Protein AF-A0A350G4B0-F1 (afdb_monomer)

Mean predicted aligned error: 8.94 Å

pLDDT: mean 84.49, std 20.05, range [26.84, 98.88]

Solvent-accessible surface area (backbone atoms only — not comparable to full-atom values): 18814 Å² total; per-residue (Å²): 135,90,60,76,50,51,35,32,63,49,88,100,42,84,49,82,61,89,79,86,74,76,96,79,76,94,71,92,72,89,68,82,79,74,80,78,70,84,69,82,64,66,88,69,90,73,69,86,80,58,59,74,65,37,50,78,35,40,70,56,93,36,46,34,48,39,64,70,77,94,80,83,73,59,81,89,78,41,54,72,44,77,55,87,54,98,65,58,70,74,44,64,36,59,43,81,48,93,91,32,34,37,40,35,35,27,23,62,80,10,45,47,49,36,29,39,35,48,92,92,44,73,44,71,39,74,48,79,44,47,67,49,67,57,73,41,52,61,34,40,36,36,43,98,88,48,54,34,52,65,78,74,63,91,60,42,21,58,56,28,55,64,49,75,57,76,64,26,45,33,34,48,23,66,83,12,27,42,32,42,32,46,100,87,51,74,51,77,44,87,59,42,31,31,55,49,27,40,71,27,43,53,98,84,56,32,33,44,34,36,11,46,61,37,67,83,49,75,70,40,87,88,77,54,41,67,31,22,30,26,40,35,36,30,38,50,74,99,48,81,40,82,75,39,72,36,76,46,63,83,71,41,29,36,68,66,53,59,50,32,55,45,52,81,82,74,80,86,54,57,25,40,37,42,32,38,29,26,73,74,41,13,22,23,48,37,32,25,42,78,89,50,51,78,76,50,69,52,81,47,75,62,41,35,89,43,88,58,85,86,64,61,80,75,70,78,42,98,92,49,103

Secondary structure (DSSP, 8-state):
---EEEEEEETTEEEEE-----S---------------PPPPP--PPPP-GGGPEEEESSS-TTS---------TTTPPEEEEE-SS-EEEEEEEEETTEEEEEEEETTSBEEEEEEETTEEEEE--S--B--TTPPPEEEE-SS-EEE----TTB-SSS--EEETTEEEEEBTTSEEEEE-SS-EEEEE--B-TT---EE-TT--EEEEEEEE-S----TTSSS-EEEEEEEEE-SSS-EEEEEEE--TT-EE-SS--EEE-SSSSSS-EEEEEEE-TTT--EEEEEETTS-EEEEPPP-SSSS----------SSTT--

Structure (mmCIF, N/CA/C/O backbone):
data_AF-A0A350G4B0-F1
#
_entry.id   AF-A0A350G4B0-F1
#
loop_
_atom_site.group_PDB
_atom_site.id
_atom_site.type_symbol
_atom_site.label_atom_id
_atom_site.label_alt_id
_atom_site.label_comp_id
_atom_site.label_asym_id
_atom_site.label_entity_id
_atom_site.label_seq_id
_atom_site.pdbx_PDB_ins_code
_atom_site.Cartn_x
_atom_site.Cartn_y
_atom_site.Cartn_z
_atom_site.occupancy
_atom_site.B_iso_or_equiv
_atom_site.auth_seq_id
_atom_site.auth_comp_id
_atom_site.auth_asym_id
_atom_site.auth_atom_id
_atom_site.pdbx_PDB_model_num
ATOM 1 N N . MET A 1 1 ? -30.366 14.222 0.059 1.00 31.19 1 MET A N 1
ATOM 2 C CA . MET A 1 1 ? -30.359 12.901 -0.608 1.00 31.19 1 MET A CA 1
ATOM 3 C C . MET A 1 1 ? -29.504 11.987 0.262 1.00 31.19 1 MET A C 1
ATOM 5 O O . MET A 1 1 ? -28.291 12.134 0.253 1.00 31.19 1 MET A O 1
ATOM 9 N N . ILE A 1 2 ? -30.134 11.178 1.119 1.00 26.84 2 ILE A N 1
ATOM 10 C CA . ILE A 1 2 ? -29.447 10.312 2.095 1.00 26.84 2 ILE A CA 1
ATOM 11 C C . ILE A 1 2 ? -28.778 9.176 1.315 1.00 26.84 2 ILE A C 1
ATOM 13 O O . ILE A 1 2 ? -29.451 8.478 0.557 1.00 26.84 2 ILE A O 1
ATOM 17 N N . ARG A 1 3 ? -27.457 9.029 1.444 1.00 38.59 3 ARG A N 1
ATOM 18 C CA . ARG A 1 3 ? -26.695 7.938 0.823 1.00 38.59 3 ARG A CA 1
ATOM 19 C C . ARG A 1 3 ? -26.560 6.815 1.852 1.00 38.59 3 ARG A C 1
ATOM 21 O O . ARG A 1 3 ? -26.185 7.084 2.987 1.00 38.59 3 ARG A O 1
ATOM 28 N N . LYS A 1 4 ? -26.902 5.585 1.468 1.00 32.91 4 LYS A N 1
ATOM 29 C CA . LYS A 1 4 ? -26.823 4.393 2.325 1.00 32.91 4 LYS A CA 1
ATOM 30 C C . LYS A 1 4 ? -25.614 3.546 1.925 1.00 32.91 4 LYS A C 1
ATOM 32 O O . LYS A 1 4 ? -25.415 3.318 0.733 1.00 32.91 4 LYS A O 1
ATOM 37 N N . LEU A 1 5 ? -24.838 3.086 2.904 1.00 33.44 5 LEU A N 1
ATOM 38 C CA . LEU A 1 5 ? -23.844 2.020 2.744 1.00 33.44 5 LEU A CA 1
ATOM 39 C C . LEU A 1 5 ? -24.476 0.707 3.214 1.00 33.44 5 LEU A C 1
ATOM 41 O O . LEU A 1 5 ? -25.056 0.682 4.296 1.00 33.44 5 LEU A O 1
ATOM 45 N N . LYS A 1 6 ? -24.358 -0.353 2.408 1.00 35.94 6 LYS A N 1
ATOM 46 C CA . LYS A 1 6 ? -24.836 -1.698 2.749 1.00 35.94 6 LYS A CA 1
ATOM 47 C C . LYS A 1 6 ? -23.656 -2.560 3.185 1.00 35.94 6 LYS A C 1
ATOM 49 O O . LYS A 1 6 ? -22.689 -2.684 2.434 1.00 35.94 6 LYS A O 1
ATOM 54 N N . PHE A 1 7 ? -23.762 -3.168 4.361 1.00 36.44 7 PHE A N 1
ATOM 55 C CA . PHE A 1 7 ? -22.771 -4.103 4.896 1.00 36.44 7 PHE A CA 1
ATOM 56 C C . PHE A 1 7 ? -23.354 -5.498 5.012 1.00 36.44 7 PHE A C 1
ATOM 58 O O . PHE A 1 7 ? -24.446 -5.626 5.551 1.00 36.44 7 PHE A O 1
ATOM 65 N N . PHE A 1 8 ? -22.614 -6.517 4.589 1.00 34.03 8 PHE A N 1
ATOM 66 C CA . PHE A 1 8 ? -22.963 -7.915 4.826 1.00 34.03 8 PHE A CA 1
ATOM 67 C C . PHE A 1 8 ? -22.196 -8.433 6.042 1.00 34.03 8 PHE A C 1
ATOM 69 O O . PHE A 1 8 ? -20.979 -8.254 6.114 1.00 34.03 8 PHE A 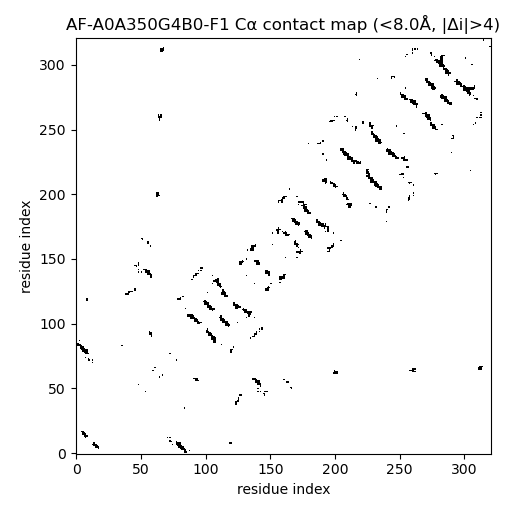O 1
ATOM 76 N N . ALA A 1 9 ? -22.899 -9.046 6.995 1.00 30.59 9 ALA A N 1
ATOM 77 C CA . ALA A 1 9 ? -22.299 -9.644 8.184 1.00 30.59 9 ALA A CA 1
ATOM 78 C C . ALA A 1 9 ? -22.569 -11.154 8.215 1.00 30.59 9 ALA A C 1
ATOM 80 O O . ALA A 1 9 ? -23.696 -11.592 8.426 1.00 30.59 9 ALA A O 1
ATOM 81 N N . SER A 1 10 ? -21.517 -11.953 8.060 1.00 29.98 10 SER A N 1
ATOM 82 C CA . SER A 1 10 ? -21.494 -13.355 8.481 1.00 29.98 10 SER A CA 1
ATOM 83 C C . SER A 1 10 ? -20.116 -13.629 9.064 1.00 29.98 10 SER A C 1
ATOM 85 O O . SER A 1 10 ? -19.124 -13.295 8.426 1.00 29.98 10 SER A O 1
ATOM 87 N N . GLY A 1 11 ? -20.063 -14.138 10.300 1.00 35.25 11 GLY A N 1
ATOM 88 C CA . GLY A 1 11 ? -18.839 -14.558 10.998 1.00 35.25 11 GLY A CA 1
ATOM 89 C C . GLY A 1 11 ? -17.600 -13.687 10.747 1.00 35.25 11 GLY A C 1
ATOM 90 O O . GLY A 1 11 ? -16.775 -14.043 9.920 1.00 35.25 11 GLY A O 1
ATOM 91 N N . PHE A 1 12 ? -17.463 -12.560 11.459 1.00 40.09 12 PHE A N 1
ATOM 92 C CA . PHE A 1 12 ? -16.280 -11.674 11.424 1.00 40.09 12 PHE A CA 1
ATOM 93 C C . PHE A 1 12 ? -15.772 -11.257 10.027 1.00 40.09 12 PHE A C 1
ATOM 95 O O . PHE A 1 12 ? -14.635 -10.815 9.894 1.00 40.09 12 PHE A O 1
ATOM 102 N N . LEU A 1 13 ? -16.621 -11.317 8.997 1.00 33.12 13 LEU A N 1
ATOM 103 C CA . LEU A 1 13 ? -16.311 -10.800 7.674 1.00 33.12 13 LEU A CA 1
ATOM 104 C C . LEU A 1 13 ? -17.285 -9.682 7.303 1.00 33.12 13 LEU A C 1
ATOM 106 O O . LEU A 1 13 ? -18.480 -9.917 7.123 1.00 33.12 13 LEU A O 1
ATOM 110 N N . LEU A 1 14 ? -16.756 -8.462 7.186 1.00 39.72 14 LEU A N 1
ATOM 111 C CA . LEU A 1 14 ? -17.480 -7.295 6.695 1.00 39.72 14 LEU A CA 1
ATOM 112 C C . LEU A 1 14 ? -17.193 -7.146 5.197 1.00 39.72 14 LEU A C 1
ATOM 114 O O . LEU A 1 14 ? -16.113 -6.709 4.807 1.00 39.72 14 LEU A O 1
ATOM 118 N N . THR A 1 15 ? -18.140 -7.534 4.345 1.00 40.00 15 THR A N 1
ATOM 119 C CA . THR A 1 15 ? -18.011 -7.371 2.886 1.00 40.00 15 THR A CA 1
ATOM 120 C C . THR A 1 15 ? -18.715 -6.094 2.440 1.00 40.00 15 THR A C 1
ATOM 122 O O . THR A 1 15 ? -19.885 -5.867 2.761 1.00 40.00 15 THR A O 1
ATOM 125 N N . LEU A 1 16 ? -17.989 -5.245 1.708 1.00 38.59 16 LEU A N 1
ATOM 126 C CA . LEU A 1 16 ? -18.472 -3.954 1.233 1.00 38.59 16 LEU A CA 1
ATOM 127 C C . LEU A 1 16 ? -18.845 -4.035 -0.251 1.00 38.59 16 LEU A C 1
ATOM 129 O O . LEU A 1 16 ? -18.003 -4.346 -1.089 1.00 38.59 16 LEU A O 1
ATOM 133 N N . LEU A 1 17 ? -20.089 -3.701 -0.589 1.00 33.09 17 LEU A N 1
ATOM 134 C CA . LEU A 1 17 ? -20.548 -3.584 -1.974 1.00 33.09 17 LEU A CA 1
ATOM 135 C C . LEU A 1 17 ? -21.055 -2.160 -2.218 1.00 33.09 17 LEU A C 1
ATOM 137 O O . LEU A 1 17 ? -22.057 -1.728 -1.646 1.00 33.09 17 LEU A O 1
ATOM 141 N N . THR A 1 18 ? -20.377 -1.420 -3.095 1.00 29.44 18 THR A N 1
ATOM 142 C CA . THR A 1 18 ? -20.856 -0.132 -3.606 1.00 29.44 18 THR A CA 1
ATOM 143 C C . THR A 1 18 ? -21.709 -0.374 -4.852 1.00 29.44 18 THR A C 1
ATOM 145 O O . THR A 1 18 ? -21.216 -0.496 -5.968 1.00 29.44 18 THR A O 1
ATOM 148 N N . ALA A 1 19 ? -23.031 -0.442 -4.690 1.00 29.12 19 ALA A N 1
ATOM 149 C CA . ALA A 1 19 ? -23.938 -0.466 -5.835 1.00 29.12 19 ALA A CA 1
ATOM 150 C C . ALA A 1 19 ? -24.243 0.969 -6.302 1.00 29.12 19 ALA A C 1
ATOM 152 O O . ALA A 1 19 ? -24.965 1.708 -5.632 1.00 29.12 19 ALA A O 1
ATOM 153 N N . CYS A 1 20 ? -23.747 1.363 -7.480 1.00 29.39 20 CYS A N 1
ATOM 154 C CA . CYS A 1 20 ? -24.370 2.440 -8.255 1.00 29.39 20 CYS A CA 1
ATOM 155 C C . CYS A 1 20 ? -25.580 1.859 -8.995 1.00 29.39 20 CYS A C 1
ATOM 157 O O . CYS A 1 20 ? -25.471 1.410 -10.131 1.00 29.39 20 CYS A O 1
ATOM 159 N N . GLY A 1 21 ? -26.738 1.828 -8.337 1.00 28.94 21 GLY A N 1
ATOM 160 C CA . GLY A 1 21 ? -27.988 1.466 -9.001 1.00 28.94 21 GLY A CA 1
ATOM 161 C C . GLY A 1 21 ? -28.478 2.612 -9.885 1.00 28.94 21 GLY A C 1
ATOM 162 O O . GLY A 1 21 ? -28.805 3.686 -9.379 1.00 28.94 21 GLY A O 1
ATOM 163 N N . SER A 1 22 ? -28.561 2.388 -11.199 1.00 31.34 22 SER A N 1
ATOM 164 C CA . SER A 1 22 ? -29.415 3.193 -12.073 1.00 31.34 22 SER A CA 1
ATOM 165 C C . SER A 1 22 ? -30.861 3.054 -11.601 1.00 31.34 22 SER A C 1
ATOM 167 O O . SER A 1 22 ? -31.362 1.940 -11.452 1.00 31.34 22 SER A O 1
ATOM 169 N N . ALA A 1 23 ? -31.529 4.179 -11.357 1.00 36.03 23 ALA A N 1
ATOM 170 C CA . ALA A 1 23 ? -32.943 4.211 -11.015 1.00 36.03 23 ALA A CA 1
ATOM 171 C C . ALA A 1 23 ? -33.777 3.742 -12.215 1.00 36.03 23 ALA A C 1
ATOM 173 O O . ALA A 1 23 ? -34.123 4.547 -13.071 1.00 36.03 23 ALA A O 1
ATOM 174 N N . ASN A 1 24 ? -34.046 2.442 -12.304 1.00 39.97 24 ASN A N 1
ATOM 175 C CA . ASN A 1 24 ? -35.204 1.891 -12.998 1.00 39.97 24 ASN A CA 1
ATOM 176 C C . ASN A 1 24 ? -35.330 0.404 -12.674 1.00 39.97 24 ASN A C 1
ATOM 178 O O . ASN A 1 24 ? -34.792 -0.436 -13.378 1.00 39.97 24 ASN A O 1
ATOM 182 N N . GLU A 1 25 ? -36.047 0.105 -11.596 1.00 34.28 25 GLU A N 1
ATOM 183 C CA . GLU A 1 25 ? -37.069 -0.943 -11.586 1.00 34.28 25 GLU A CA 1
ATOM 184 C C . GLU A 1 25 ? -37.900 -0.789 -10.308 1.00 34.28 25 GLU A C 1
ATOM 186 O O . GLU A 1 25 ? -37.399 -0.831 -9.184 1.00 34.28 25 GLU A O 1
ATOM 191 N N . HIS A 1 26 ? -39.193 -0.529 -10.490 1.00 33.47 26 HIS A N 1
ATOM 192 C CA . HIS A 1 26 ? -40.173 -0.491 -9.415 1.00 33.47 26 HIS A CA 1
ATOM 193 C C . HIS A 1 26 ? -40.343 -1.907 -8.848 1.00 33.47 26 HIS A C 1
ATOM 195 O O . HIS A 1 26 ? -41.133 -2.694 -9.364 1.00 33.47 26 HIS A O 1
ATOM 201 N N . ARG A 1 27 ? -39.649 -2.215 -7.749 1.00 30.09 27 ARG A N 1
ATOM 202 C CA . ARG A 1 27 ? -40.076 -3.260 -6.816 1.00 30.09 27 ARG A CA 1
ATOM 203 C C . ARG A 1 27 ? -40.566 -2.577 -5.547 1.00 30.09 27 ARG A C 1
ATOM 205 O O . ARG A 1 27 ? -39.800 -1.939 -4.830 1.00 30.09 27 ARG A O 1
ATOM 212 N N . SER A 1 28 ? -41.877 -2.622 -5.337 1.00 35.41 28 SER A N 1
ATOM 213 C CA . SER A 1 28 ? -42.545 -2.082 -4.156 1.00 35.41 28 SER A CA 1
ATOM 214 C C . SER A 1 28 ? -42.309 -3.002 -2.959 1.00 35.41 28 SER A C 1
ATOM 216 O O . SER A 1 28 ? -43.225 -3.693 -2.518 1.00 35.41 28 SER A O 1
ATOM 218 N N . ASP A 1 29 ? -41.083 -3.024 -2.446 1.00 35.31 29 ASP A N 1
ATOM 219 C CA . ASP A 1 29 ? -40.800 -3.638 -1.156 1.00 35.31 29 ASP A CA 1
ATOM 220 C C . ASP A 1 29 ? -40.944 -2.548 -0.094 1.00 35.31 29 ASP A C 1
ATOM 222 O O . ASP A 1 29 ? -40.135 -1.625 0.021 1.00 35.31 29 ASP A O 1
ATOM 226 N N . ASN A 1 30 ? -42.053 -2.625 0.640 1.00 34.44 30 ASN A N 1
ATOM 227 C CA . ASN A 1 30 ? -42.388 -1.767 1.770 1.00 34.44 30 ASN A CA 1
ATOM 228 C C . ASN A 1 30 ? -41.440 -2.102 2.940 1.00 34.44 30 ASN A C 1
ATOM 230 O O . ASN A 1 30 ? -41.825 -2.751 3.909 1.00 34.44 30 ASN A O 1
ATOM 234 N N . VAL A 1 31 ? -40.166 -1.720 2.825 1.00 35.53 31 VAL A N 1
ATOM 235 C CA . VAL A 1 31 ? -39.210 -1.769 3.935 1.00 35.53 31 VAL A CA 1
ATOM 236 C C . VAL A 1 31 ? -39.540 -0.591 4.851 1.00 35.53 31 VAL A C 1
ATOM 238 O O . VAL A 1 31 ? -39.510 0.548 4.375 1.00 35.53 31 VAL A O 1
ATOM 241 N N . PRO A 1 32 ? -39.850 -0.808 6.142 1.00 29.44 32 PRO A N 1
ATOM 242 C CA . PRO A 1 32 ? -39.986 0.290 7.085 1.00 29.44 32 PRO A CA 1
ATOM 243 C C . PRO A 1 32 ? -38.693 1.108 7.063 1.00 29.44 32 PRO A C 1
ATOM 245 O O . PRO A 1 32 ? -37.630 0.624 7.452 1.00 29.44 32 PRO A O 1
ATOM 248 N N . GLN A 1 33 ? -38.763 2.347 6.576 1.00 32.34 33 GLN A N 1
ATOM 249 C CA . GLN A 1 33 ? -37.712 3.320 6.829 1.00 32.34 33 GLN A CA 1
ATOM 250 C C . GLN A 1 33 ? -37.761 3.619 8.324 1.00 32.34 33 GLN A C 1
ATOM 252 O O . GLN A 1 33 ? -38.557 4.438 8.774 1.00 32.34 33 GLN A O 1
ATOM 257 N N . ALA A 1 34 ? -36.938 2.926 9.107 1.00 36.12 34 ALA A N 1
ATOM 258 C CA . ALA A 1 34 ? -36.580 3.433 10.416 1.00 36.12 34 ALA A CA 1
ATOM 259 C C . ALA A 1 34 ? -35.893 4.784 10.177 1.00 36.12 34 ALA A C 1
ATOM 261 O O . ALA A 1 34 ? -34.831 4.845 9.550 1.00 36.12 34 ALA A O 1
ATOM 262 N N . GLU A 1 35 ? -36.530 5.873 10.607 1.00 34.00 35 GLU A N 1
ATOM 263 C CA . GLU A 1 35 ? -35.858 7.155 10.786 1.00 34.00 35 GLU A CA 1
ATOM 264 C C . GLU A 1 35 ? -34.744 6.926 11.809 1.00 34.00 35 GLU A C 1
ATOM 266 O O . GLU A 1 35 ? -34.964 6.936 13.017 1.00 34.00 35 GLU A O 1
ATOM 271 N N . ALA A 1 36 ? -33.538 6.639 11.324 1.00 40.88 36 ALA A N 1
ATOM 272 C CA . ALA A 1 36 ? -32.355 6.594 12.159 1.00 40.88 36 ALA A CA 1
ATOM 273 C C . ALA A 1 36 ? -32.016 8.038 12.547 1.00 40.88 36 ALA A C 1
ATOM 275 O O . ALA A 1 36 ? -31.253 8.726 11.871 1.00 40.88 36 ALA A O 1
ATOM 276 N N . THR A 1 37 ? -32.640 8.531 13.615 1.00 41.59 37 THR A N 1
ATOM 277 C CA . THR A 1 37 ? -32.199 9.746 14.300 1.00 41.59 37 THR A CA 1
ATOM 278 C C . THR A 1 37 ? -30.761 9.539 14.760 1.00 41.59 37 THR A C 1
ATOM 280 O O . THR A 1 37 ? -30.490 8.597 15.504 1.00 41.59 37 THR A O 1
ATOM 283 N N . MET A 1 38 ? -29.840 10.407 14.325 1.00 48.12 38 MET A N 1
ATOM 284 C CA . MET A 1 38 ? -28.479 10.437 14.865 1.00 48.12 38 MET A CA 1
ATOM 285 C C . MET A 1 38 ? -28.572 10.721 16.367 1.00 48.12 38 MET A C 1
ATOM 287 O O . MET A 1 38 ? -28.909 11.829 16.784 1.00 48.12 38 MET A O 1
ATOM 291 N N . VAL A 1 39 ? -28.329 9.690 17.174 1.00 57.50 39 VAL A N 1
ATOM 292 C CA . VAL A 1 39 ? -28.204 9.812 18.626 1.00 57.50 39 VAL A CA 1
ATOM 293 C C . VAL A 1 39 ? -26.920 10.605 18.911 1.00 57.50 39 VAL A C 1
ATOM 295 O O . VAL A 1 39 ? -25.915 10.364 18.237 1.00 57.50 39 VAL A O 1
ATOM 298 N N . PRO A 1 40 ? -26.923 11.560 19.860 1.00 55.34 40 PRO A N 1
ATOM 299 C CA . PRO A 1 40 ? -25.711 12.275 20.245 1.00 55.34 40 PRO A CA 1
ATOM 300 C C . PRO A 1 40 ? -24.591 11.295 20.608 1.00 55.34 40 PRO A C 1
ATOM 302 O O . PRO A 1 40 ? -24.822 10.365 21.379 1.00 55.34 40 PRO A O 1
ATOM 305 N N . ILE A 1 41 ? -23.391 11.513 20.066 1.00 64.06 41 ILE A N 1
ATOM 306 C CA . ILE A 1 41 ? -22.203 10.725 20.413 1.00 64.06 41 ILE A CA 1
ATOM 307 C C . ILE A 1 41 ? -21.880 11.010 21.888 1.00 64.06 41 ILE A C 1
ATOM 309 O O . ILE A 1 41 ? -21.683 12.179 22.239 1.00 64.06 41 ILE A O 1
ATOM 313 N N . PRO A 1 42 ? -21.857 9.998 22.774 1.00 64.81 42 PRO A N 1
ATOM 314 C CA . PRO A 1 42 ? -21.398 10.195 24.140 1.00 64.81 42 PRO A CA 1
ATOM 315 C C . PRO A 1 42 ? -19.923 10.595 24.096 1.00 64.81 42 PRO A C 1
ATOM 317 O O . PRO A 1 42 ? -19.106 9.833 23.592 1.00 64.81 42 PRO A O 1
ATOM 320 N N . ILE A 1 43 ? -19.584 11.776 24.616 1.00 64.88 43 ILE A N 1
ATOM 321 C CA . ILE A 1 43 ? -18.185 12.208 24.710 1.00 64.88 43 ILE A CA 1
ATOM 322 C C . ILE A 1 43 ? -17.480 11.279 25.695 1.00 64.88 43 ILE A C 1
ATOM 324 O O . ILE A 1 43 ? -17.854 11.229 26.873 1.00 64.88 43 ILE A O 1
ATOM 328 N N . THR A 1 44 ? -16.465 10.560 25.224 1.00 72.81 44 THR A N 1
ATOM 329 C CA . THR A 1 44 ? -15.645 9.696 26.077 1.00 72.81 44 THR A CA 1
ATOM 330 C C . THR A 1 44 ? -14.292 10.328 26.364 1.00 72.81 44 THR A C 1
ATOM 332 O O . THR A 1 44 ? -13.718 11.051 25.554 1.00 72.81 44 THR A O 1
ATOM 335 N N . SER A 1 45 ? -13.763 10.089 27.563 1.00 70.44 45 SER A N 1
ATOM 336 C CA . SER A 1 45 ? -12.390 10.474 27.874 1.00 70.44 45 SER A CA 1
ATOM 337 C C . SER A 1 45 ? -11.434 9.532 27.149 1.00 70.44 45 SER A C 1
ATOM 339 O O . SER A 1 45 ? -11.363 8.352 27.499 1.00 70.44 45 SER A O 1
ATOM 341 N N . HIS A 1 46 ? -10.690 10.060 26.184 1.00 76.44 46 HIS A N 1
ATOM 342 C CA . HIS A 1 46 ? -9.682 9.301 25.455 1.00 76.44 46 HIS A CA 1
ATOM 343 C C . HIS A 1 46 ? -8.337 9.304 26.176 1.00 76.44 46 HIS A C 1
ATOM 345 O O . HIS A 1 46 ? -7.907 10.325 26.722 1.00 76.44 46 HIS A O 1
ATOM 351 N N . THR A 1 47 ? -7.659 8.159 26.155 1.00 71.25 47 THR A N 1
ATOM 352 C CA . THR A 1 47 ? -6.278 8.048 26.637 1.00 71.25 47 THR A CA 1
ATOM 353 C C . THR A 1 47 ? -5.360 8.142 25.423 1.00 71.25 47 THR A C 1
ATOM 355 O O . THR A 1 47 ? -5.548 7.364 24.490 1.00 71.25 47 THR A O 1
ATOM 358 N N . PRO A 1 48 ? -4.374 9.061 25.392 1.00 75.12 48 PRO A N 1
ATOM 359 C CA . PRO A 1 48 ? -3.426 9.125 24.285 1.00 75.12 48 PRO A CA 1
ATOM 360 C C . PRO A 1 48 ? -2.803 7.752 24.032 1.00 75.12 48 PRO A C 1
ATOM 362 O O . PRO A 1 48 ? -2.267 7.135 24.957 1.00 75.12 48 PRO A O 1
ATOM 365 N N . ILE A 1 49 ? -2.886 7.271 22.792 1.00 74.31 49 ILE A N 1
ATOM 366 C CA . ILE A 1 49 ? -2.376 5.946 22.460 1.00 74.31 49 ILE A CA 1
ATOM 367 C C . ILE A 1 49 ? -0.848 5.954 22.506 1.00 74.31 49 ILE A C 1
ATOM 369 O O . ILE A 1 49 ? -0.179 6.730 21.821 1.00 74.31 49 ILE A O 1
ATOM 373 N N . VAL A 1 50 ? -0.291 5.035 23.294 1.00 81.06 50 VAL A N 1
ATOM 374 C CA . VAL A 1 50 ? 1.124 4.669 23.224 1.00 81.06 50 VAL A CA 1
ATOM 375 C C . VAL A 1 50 ? 1.278 3.690 22.064 1.00 81.06 50 VAL A C 1
ATOM 377 O O . VAL A 1 50 ? 0.808 2.559 22.152 1.00 81.06 50 VAL A O 1
ATOM 380 N N . LEU A 1 51 ? 1.923 4.119 20.974 1.00 80.06 51 LEU A N 1
ATOM 381 C CA . LEU A 1 51 ? 2.019 3.330 19.734 1.00 80.06 51 LEU A CA 1
ATOM 382 C C . LEU A 1 51 ? 2.612 1.930 19.942 1.00 80.06 51 LEU A C 1
ATOM 384 O O . LEU A 1 51 ? 2.197 1.000 19.268 1.00 80.06 51 LEU A O 1
ATOM 388 N N . GLU A 1 52 ? 3.505 1.754 20.919 1.00 79.94 52 GLU A N 1
ATOM 389 C CA . GLU A 1 52 ? 4.088 0.447 21.272 1.00 79.94 52 GLU A CA 1
ATOM 390 C C . GLU A 1 52 ? 3.058 -0.606 21.701 1.00 79.94 52 GLU A C 1
ATOM 392 O O . GLU A 1 52 ? 3.343 -1.799 21.655 1.00 79.94 52 GLU A O 1
ATOM 397 N N . GLN A 1 53 ? 1.873 -0.178 22.136 1.00 85.06 53 GLN A N 1
ATOM 398 C CA . GLN A 1 53 ? 0.780 -1.051 22.568 1.00 85.06 53 GLN A CA 1
ATOM 399 C C . GLN A 1 53 ? -0.336 -1.137 21.521 1.00 85.06 53 GLN A C 1
ATOM 401 O O . GLN A 1 53 ? -1.363 -1.770 21.767 1.00 85.06 53 GLN A O 1
ATOM 406 N N . ALA A 1 54 ? -0.173 -0.461 20.383 1.00 88.38 54 ALA A N 1
ATOM 407 C CA . ALA A 1 54 ? -1.198 -0.356 19.365 1.00 88.38 54 ALA A CA 1
ATOM 408 C C . ALA A 1 54 ? -0.978 -1.360 18.236 1.00 88.38 54 ALA A C 1
ATOM 410 O O . ALA A 1 54 ? 0.134 -1.568 17.759 1.00 88.38 54 ALA A O 1
ATOM 411 N N . THR A 1 55 ? -2.079 -1.917 17.745 1.00 90.00 55 THR A N 1
ATOM 412 C CA . THR A 1 55 ? -2.131 -2.549 16.425 1.00 90.00 55 THR A CA 1
ATOM 413 C C . THR A 1 55 ? -2.675 -1.531 15.431 1.00 90.00 55 THR A C 1
ATOM 415 O O . THR A 1 55 ? -3.680 -0.873 15.717 1.00 90.00 55 THR A O 1
ATOM 418 N N . LEU A 1 56 ? -2.015 -1.379 14.279 1.00 91.50 56 LEU A N 1
ATOM 419 C CA . LEU A 1 56 ? -2.493 -0.491 13.223 1.00 91.50 56 LEU A CA 1
ATOM 420 C C . LEU A 1 56 ? -3.377 -1.245 12.232 1.00 91.50 56 LEU A C 1
ATOM 422 O O . LEU A 1 56 ? -3.011 -2.310 11.745 1.00 91.50 56 LEU A O 1
ATOM 426 N N . TYR A 1 57 ? -4.511 -0.642 11.897 1.00 92.69 57 TYR A N 1
ATOM 427 C CA . TYR A 1 57 ? -5.425 -1.099 10.860 1.00 92.69 57 TYR A CA 1
ATOM 428 C C . TYR A 1 57 ? -5.492 -0.034 9.777 1.00 92.69 57 TYR A C 1
ATOM 430 O O . TYR A 1 57 ? -5.712 1.145 10.061 1.00 92.69 57 TYR A O 1
ATOM 438 N N . THR A 1 58 ? -5.289 -0.447 8.534 1.00 92.06 58 THR A N 1
ATOM 439 C CA . THR A 1 58 ? -5.294 0.452 7.379 1.00 92.06 58 THR A CA 1
ATOM 440 C C . THR A 1 58 ? -6.425 0.071 6.432 1.00 92.06 58 THR A C 1
ATOM 442 O O . THR A 1 58 ? -7.122 -0.921 6.636 1.00 92.06 58 THR A O 1
ATOM 445 N N . THR A 1 59 ? -6.608 0.846 5.369 1.00 89.19 59 THR A N 1
ATOM 446 C CA . THR A 1 59 ? -7.494 0.463 4.261 1.00 89.19 59 THR A CA 1
ATOM 447 C C . THR A 1 59 ? -6.959 -0.724 3.449 1.00 89.19 59 THR A C 1
ATOM 449 O O . THR A 1 59 ? -7.688 -1.287 2.636 1.00 89.19 59 THR A O 1
ATOM 452 N N . GLN A 1 60 ? -5.698 -1.111 3.664 1.00 82.56 60 GLN A N 1
ATOM 453 C CA . GLN A 1 60 ? -5.125 -2.360 3.178 1.00 82.56 60 GLN A CA 1
ATOM 454 C C . GLN A 1 60 ? -5.433 -3.453 4.203 1.00 82.56 60 GLN A C 1
ATOM 456 O O . GLN A 1 60 ? -4.999 -3.364 5.353 1.00 82.56 60 GLN A O 1
ATOM 461 N N . ASN A 1 61 ? -6.188 -4.470 3.785 1.00 76.31 61 ASN A N 1
ATOM 462 C CA . ASN A 1 61 ? -6.546 -5.602 4.648 1.00 76.31 61 ASN A CA 1
ATOM 463 C C . ASN A 1 61 ? -5.321 -6.426 5.084 1.00 76.31 61 ASN A C 1
ATOM 465 O O . ASN A 1 61 ? -5.370 -7.083 6.118 1.00 76.31 61 ASN A O 1
ATOM 469 N N . ASP A 1 62 ? -4.246 -6.386 4.295 1.00 87.50 62 ASP A N 1
ATOM 470 C CA . ASP A 1 62 ? -2.979 -7.068 4.541 1.00 87.50 62 ASP A CA 1
ATOM 471 C C . ASP A 1 62 ? -1.819 -6.173 4.074 1.00 87.50 62 ASP A C 1
ATOM 473 O O . ASP A 1 62 ? -1.916 -5.502 3.042 1.00 87.50 62 ASP A O 1
ATOM 477 N N . LEU A 1 63 ? -0.724 -6.169 4.835 1.00 93.19 63 LEU A N 1
ATOM 478 C CA . LEU A 1 63 ? 0.506 -5.454 4.515 1.00 93.19 63 LEU A CA 1
ATOM 479 C C . LEU A 1 63 ? 1.378 -6.196 3.497 1.00 93.19 63 LEU A C 1
ATOM 481 O O . LEU A 1 63 ? 2.341 -5.611 3.023 1.00 93.19 63 LEU A O 1
ATOM 485 N N . THR A 1 64 ? 1.049 -7.423 3.089 1.00 94.75 64 THR A N 1
ATOM 486 C CA . THR A 1 64 ? 1.707 -8.050 1.924 1.00 94.75 64 THR A CA 1
ATOM 487 C C . THR A 1 64 ? 1.141 -7.574 0.580 1.00 94.75 64 THR A C 1
ATOM 489 O O . THR A 1 64 ? 1.650 -7.941 -0.479 1.00 94.75 64 THR A O 1
ATOM 492 N N . GLY A 1 65 ? 0.056 -6.791 0.601 1.00 93.25 65 GLY A N 1
ATOM 493 C CA . GLY A 1 65 ? -0.708 -6.429 -0.594 1.00 93.25 65 GLY A CA 1
ATOM 494 C C . GLY A 1 65 ? -1.574 -7.575 -1.129 1.00 93.25 65 GLY A C 1
ATOM 495 O O . GLY A 1 65 ? -2.368 -7.361 -2.041 1.00 93.25 65 GLY A O 1
ATOM 496 N N . ASN A 1 66 ? -1.475 -8.782 -0.559 1.00 93.12 66 ASN A N 1
ATOM 497 C CA . ASN A 1 66 ? -2.288 -9.920 -0.957 1.00 93.12 66 ASN A CA 1
ATOM 498 C C . ASN A 1 66 ? -3.649 -9.897 -0.248 1.00 93.12 66 ASN A C 1
ATOM 500 O O . ASN A 1 66 ? -3.752 -10.170 0.944 1.00 93.12 66 ASN A O 1
ATOM 504 N N . HIS A 1 67 ? -4.731 -9.595 -0.966 1.00 88.50 67 HIS A N 1
ATOM 505 C CA . HIS A 1 67 ? -6.064 -9.476 -0.364 1.00 88.50 67 HIS A CA 1
ATOM 506 C C . HIS A 1 67 ? -6.776 -10.828 -0.183 1.00 88.50 67 HIS A C 1
ATOM 508 O O . HIS A 1 67 ? -7.950 -10.974 -0.529 1.00 88.50 67 HIS A O 1
ATOM 514 N N . VAL A 1 68 ? -6.072 -11.819 0.369 1.00 86.00 68 VAL A N 1
ATOM 515 C CA . VAL A 1 68 ? -6.634 -13.127 0.730 1.00 86.00 68 VAL A CA 1
ATOM 516 C C . VAL A 1 68 ? -7.134 -13.090 2.165 1.00 86.00 68 VAL A C 1
ATOM 518 O O . VAL A 1 68 ? -6.442 -12.654 3.080 1.00 86.00 68 VAL A O 1
ATOM 521 N N . ILE A 1 69 ? -8.347 -13.589 2.365 1.00 83.19 69 ILE A N 1
ATOM 522 C CA . ILE A 1 69 ? -8.963 -13.741 3.679 1.00 83.19 69 ILE A CA 1
ATOM 523 C C . ILE A 1 69 ? -9.500 -15.162 3.818 1.00 83.19 69 ILE A C 1
ATOM 525 O O . ILE A 1 69 ? -10.171 -15.677 2.926 1.00 83.19 69 ILE A O 1
ATOM 529 N N . ASN A 1 70 ? -9.226 -15.795 4.956 1.00 81.00 70 ASN A N 1
ATOM 530 C CA . ASN A 1 70 ? -9.759 -17.118 5.257 1.00 81.00 70 ASN A CA 1
ATOM 531 C C . ASN A 1 70 ? -11.177 -16.989 5.814 1.00 81.00 70 ASN A C 1
ATOM 533 O O . ASN A 1 70 ? -11.390 -16.361 6.850 1.00 81.00 70 ASN A O 1
ATOM 537 N N . GLY A 1 71 ? -12.146 -17.611 5.150 1.00 81.25 71 GLY A N 1
ATOM 538 C CA . GLY A 1 71 ? -13.523 -17.646 5.621 1.00 81.25 71 GLY A CA 1
ATOM 539 C C . GLY A 1 71 ? -14.499 -18.099 4.546 1.00 81.25 71 GLY A C 1
ATOM 540 O O . GLY A 1 71 ? -14.165 -18.210 3.371 1.00 81.25 71 GLY A O 1
ATOM 541 N N . THR A 1 72 ? -15.733 -18.346 4.965 1.00 80.19 72 THR A N 1
ATOM 542 C CA . THR A 1 72 ? -16.848 -18.660 4.071 1.00 80.19 72 THR A CA 1
ATOM 543 C C . THR A 1 72 ? -18.038 -17.811 4.469 1.00 80.19 72 THR A C 1
ATOM 545 O O . THR A 1 72 ? -18.392 -17.755 5.647 1.00 80.19 72 THR A O 1
ATOM 548 N N . THR A 1 73 ? -18.678 -17.180 3.495 1.00 81.69 73 THR A N 1
ATOM 549 C CA . THR A 1 73 ? -19.924 -16.444 3.696 1.00 81.69 73 THR A CA 1
ATOM 550 C C . THR A 1 73 ? -20.863 -16.716 2.530 1.00 81.69 73 THR A C 1
ATOM 552 O O . THR A 1 73 ? -20.405 -16.950 1.411 1.00 81.69 73 THR A O 1
ATOM 555 N N . ASP A 1 74 ? -22.167 -16.684 2.790 1.00 85.19 74 ASP A N 1
ATOM 556 C CA . ASP A 1 74 ? -23.184 -16.699 1.746 1.00 85.19 74 ASP A CA 1
ATOM 557 C C . ASP A 1 74 ? -23.620 -15.259 1.467 1.00 85.19 74 ASP A C 1
ATOM 559 O O . ASP A 1 74 ? -24.335 -14.649 2.259 1.00 85.19 74 ASP A O 1
ATOM 563 N N . LEU A 1 75 ? -23.164 -14.698 0.346 1.00 84.75 75 LEU A N 1
ATOM 564 C CA . LEU A 1 75 ? -23.513 -13.331 -0.047 1.00 84.75 75 LEU A CA 1
ATOM 565 C C . LEU A 1 75 ? -24.963 -13.191 -0.533 1.00 84.75 75 LEU A C 1
ATOM 567 O O . LEU A 1 75 ? -25.456 -12.066 -0.600 1.00 84.75 75 LEU A O 1
ATOM 571 N N . LEU A 1 76 ? -25.636 -14.288 -0.895 1.00 86.69 76 LEU A N 1
ATOM 572 C CA . LEU A 1 76 ? -27.031 -14.254 -1.344 1.00 86.69 76 LEU A CA 1
ATOM 573 C C . LEU A 1 76 ? -27.986 -14.121 -0.158 1.00 86.69 76 LEU A C 1
ATOM 575 O O . LEU A 1 76 ? -28.967 -13.382 -0.248 1.00 86.69 76 LEU A O 1
ATOM 579 N N . ASP A 1 77 ? -27.653 -14.782 0.950 1.00 87.06 77 ASP A N 1
ATOM 580 C CA . ASP A 1 77 ? -28.466 -14.811 2.168 1.00 87.06 77 ASP A CA 1
ATOM 581 C C . ASP A 1 77 ? -27.974 -13.843 3.259 1.00 87.06 77 ASP A C 1
ATOM 583 O O . ASP A 1 77 ? -28.591 -13.722 4.322 1.00 87.06 77 ASP A O 1
ATOM 587 N N . ALA A 1 78 ? -26.869 -13.133 3.025 1.00 85.12 78 ALA A N 1
ATOM 588 C CA . ALA A 1 78 ? -26.319 -12.225 4.017 1.00 85.12 78 ALA A CA 1
ATOM 589 C C . ALA A 1 78 ? -27.251 -11.028 4.282 1.00 85.12 78 ALA A C 1
ATOM 591 O O . ALA A 1 78 ? -27.772 -10.372 3.375 1.00 85.12 78 ALA A O 1
ATOM 592 N N . THR A 1 79 ? -27.438 -10.709 5.563 1.00 84.75 79 THR A N 1
ATOM 593 C CA . THR A 1 79 ? -28.260 -9.572 5.975 1.00 84.75 79 THR A CA 1
ATOM 594 C C . THR A 1 79 ? -27.495 -8.264 5.833 1.00 84.75 79 THR A C 1
ATOM 596 O O . THR A 1 79 ? -26.277 -8.210 6.022 1.00 84.75 79 THR A O 1
ATOM 599 N N . THR A 1 80 ? -28.221 -7.193 5.497 1.00 86.06 80 THR A N 1
ATOM 600 C CA . THR A 1 80 ? -27.633 -5.864 5.325 1.00 86.06 80 THR A CA 1
ATOM 601 C C . THR A 1 80 ? -27.837 -4.980 6.545 1.00 86.06 80 THR A C 1
ATOM 603 O O . THR A 1 80 ? -28.976 -4.803 6.982 1.00 86.06 80 THR A O 1
ATOM 606 N N . LEU A 1 81 ? -26.769 -4.340 7.018 1.00 89.38 81 LEU A N 1
ATOM 607 C CA . LEU A 1 81 ? -26.847 -3.235 7.974 1.00 89.38 81 LEU A CA 1
ATOM 608 C C . LEU A 1 81 ? -26.726 -1.896 7.235 1.00 89.38 81 LEU A C 1
ATOM 610 O O . LEU A 1 81 ? -25.735 -1.667 6.544 1.00 89.38 81 LEU A O 1
ATOM 614 N N . ASP A 1 82 ? -27.726 -1.025 7.375 1.00 91.44 82 ASP A N 1
ATOM 615 C CA . ASP A 1 82 ? -27.717 0.331 6.812 1.00 91.44 82 ASP A CA 1
ATOM 616 C C . ASP A 1 82 ? -27.245 1.330 7.881 1.00 91.44 82 ASP A C 1
ATOM 618 O O . ASP A 1 82 ? -27.958 1.577 8.855 1.00 91.44 82 ASP A O 1
ATOM 622 N N . ILE A 1 83 ? -26.081 1.951 7.676 1.00 91.94 83 ILE A N 1
ATOM 623 C CA . ILE A 1 83 ? -25.553 2.997 8.569 1.00 91.94 83 ILE A CA 1
ATOM 624 C C . ILE A 1 83 ? -25.686 4.365 7.877 1.00 91.94 83 ILE A C 1
ATOM 626 O O . ILE A 1 83 ? -25.156 4.540 6.773 1.00 91.94 83 ILE A O 1
ATOM 630 N N . PRO A 1 84 ? -26.398 5.344 8.470 1.00 90.31 84 PRO A N 1
ATOM 631 C CA . PRO A 1 84 ? -26.527 6.675 7.893 1.00 90.31 84 PRO A CA 1
ATOM 632 C C . PRO A 1 84 ? -25.218 7.460 8.039 1.00 90.31 84 PRO A C 1
ATOM 634 O O . PRO A 1 84 ? -24.632 7.526 9.117 1.00 90.31 84 PRO A O 1
ATOM 637 N N . LEU A 1 85 ? -24.795 8.102 6.951 1.00 91.88 85 LEU A N 1
ATOM 638 C CA . LEU A 1 85 ? -23.657 9.022 6.922 1.00 91.88 85 LEU A CA 1
ATOM 639 C C . LEU A 1 85 ? -24.151 10.440 6.616 1.00 91.88 85 LEU A C 1
ATOM 641 O O . LEU A 1 85 ? -25.102 10.618 5.849 1.00 91.88 85 LEU A O 1
ATOM 645 N N . ASP A 1 86 ? -23.493 11.449 7.184 1.00 87.00 86 ASP A N 1
ATOM 646 C CA . ASP A 1 86 ? -23.816 12.868 6.974 1.00 87.00 86 ASP A CA 1
ATOM 647 C C . ASP A 1 86 ? -23.040 13.508 5.803 1.00 87.00 86 ASP A C 1
ATOM 649 O O . ASP A 1 86 ? -23.194 14.699 5.529 1.00 87.00 86 ASP A O 1
ATOM 653 N N . GLY A 1 87 ? -22.264 12.709 5.061 1.00 89.69 87 GLY A N 1
ATOM 654 C CA . GLY A 1 87 ? -21.431 13.147 3.943 1.00 89.69 87 GLY A CA 1
ATOM 655 C C . GLY A 1 87 ? -21.188 12.062 2.889 1.00 89.69 87 GLY A C 1
ATOM 656 O O . GLY A 1 87 ? -21.761 10.970 2.927 1.00 89.69 87 GLY A O 1
ATOM 657 N N . LYS A 1 88 ? -20.345 12.378 1.896 1.00 92.75 88 LYS A N 1
ATOM 658 C CA . LYS A 1 88 ? -19.866 11.394 0.915 1.00 92.75 88 LYS A CA 1
ATOM 659 C C . LYS A 1 88 ? -18.601 10.739 1.486 1.00 92.75 88 LYS A C 1
ATOM 661 O O . LYS A 1 88 ? -17.598 11.446 1.587 1.00 92.75 88 LYS A O 1
ATOM 666 N N . PRO A 1 89 ? -18.612 9.434 1.813 1.00 94.19 89 PRO A N 1
ATOM 667 C CA . PRO A 1 89 ? -17.402 8.760 2.264 1.00 94.19 89 PRO A CA 1
ATOM 668 C C . PRO A 1 89 ? -16.382 8.679 1.121 1.00 94.19 89 PRO A C 1
ATOM 670 O O . PRO A 1 89 ? -16.746 8.396 -0.025 1.00 94.19 89 PRO A O 1
ATOM 673 N N . THR A 1 90 ? -15.118 8.922 1.454 1.00 93.75 90 THR A N 1
ATOM 674 C CA . THR A 1 90 ? -13.945 8.696 0.595 1.00 93.75 90 THR A CA 1
ATOM 675 C C . THR A 1 90 ? -13.194 7.445 1.033 1.00 93.75 90 THR A C 1
ATOM 677 O O . THR A 1 90 ? -12.759 6.676 0.184 1.00 93.75 90 THR A O 1
ATOM 680 N N . TRP A 1 91 ? -13.098 7.211 2.345 1.00 94.56 91 TRP A N 1
ATOM 681 C CA . TRP A 1 91 ? -12.420 6.047 2.908 1.00 94.56 91 TRP A CA 1
ATOM 682 C C . TRP A 1 91 ? -13.279 5.337 3.945 1.00 94.56 91 TRP A C 1
ATOM 684 O O . TRP A 1 91 ? -14.093 5.956 4.634 1.00 94.56 91 TRP A O 1
ATOM 694 N N . LEU A 1 92 ? -13.047 4.035 4.070 1.00 94.00 92 LEU A N 1
ATOM 695 C CA . LEU A 1 92 ? -13.573 3.190 5.131 1.00 94.00 92 LEU A CA 1
ATOM 696 C C . LEU A 1 92 ? -12.424 2.357 5.673 1.00 94.00 92 LEU A C 1
ATOM 698 O O . LEU A 1 92 ? -11.665 1.778 4.900 1.00 94.00 92 LEU A O 1
ATOM 702 N N . VAL A 1 93 ? -12.320 2.294 6.989 1.00 94.19 93 VAL A N 1
ATOM 703 C CA . VAL A 1 93 ? -11.382 1.426 7.694 1.00 94.19 93 VAL A CA 1
ATOM 704 C C . VAL A 1 93 ? -12.108 0.819 8.880 1.00 94.19 93 VAL A C 1
ATOM 706 O O . VAL A 1 93 ? -12.957 1.465 9.498 1.00 94.19 93 VAL A O 1
ATOM 709 N N . SER A 1 94 ? -11.810 -0.435 9.182 1.00 93.75 94 SER A N 1
ATOM 710 C CA . SER A 1 94 ? -12.419 -1.140 10.301 1.00 93.75 94 SER A CA 1
ATOM 711 C C . SER A 1 94 ? -11.368 -1.848 11.125 1.00 93.75 94 SER A C 1
ATOM 713 O O . SER A 1 94 ? -10.373 -2.322 10.582 1.00 93.75 94 SER A O 1
ATOM 715 N N . ALA A 1 95 ? -11.630 -1.970 12.419 1.00 93.44 95 ALA A N 1
ATOM 716 C CA . ALA A 1 95 ? -10.796 -2.740 13.319 1.00 93.44 95 ALA A CA 1
ATOM 717 C C . ALA A 1 95 ? -11.654 -3.524 14.325 1.00 93.44 95 ALA A C 1
ATOM 719 O O . ALA A 1 95 ? -12.655 -2.989 14.818 1.00 93.44 95 ALA A O 1
ATOM 720 N N . PRO A 1 96 ? -11.282 -4.772 14.663 1.00 93.56 96 PRO A N 1
ATOM 721 C CA . PRO A 1 96 ? -11.832 -5.462 15.821 1.00 93.56 96 PRO A CA 1
ATOM 722 C C . PRO A 1 96 ? -11.602 -4.631 17.084 1.00 93.56 96 PRO A C 1
ATOM 724 O O . PRO A 1 96 ? -10.507 -4.117 17.310 1.00 93.56 96 PRO A O 1
ATOM 727 N N . PHE A 1 97 ? -12.628 -4.506 17.920 1.00 93.31 97 PHE A N 1
ATOM 728 C CA . PHE A 1 97 ? -12.512 -3.809 19.193 1.00 93.31 97 PHE A CA 1
ATOM 729 C C . PHE A 1 97 ? -13.495 -4.368 20.213 1.00 93.31 97 PHE A C 1
ATOM 731 O O . PHE A 1 97 ? -14.715 -4.329 20.018 1.00 93.31 97 PHE A O 1
ATOM 738 N N . LYS A 1 98 ? -12.950 -4.854 21.334 1.00 89.94 98 LYS A N 1
ATOM 739 C CA . LYS A 1 98 ? -13.705 -5.542 22.388 1.00 89.94 98 LYS A CA 1
ATOM 740 C C . LYS A 1 98 ? -14.520 -6.701 21.787 1.00 89.94 98 LYS A C 1
ATOM 742 O O . LYS A 1 98 ? -13.950 -7.613 21.205 1.00 89.94 98 LYS A O 1
ATOM 747 N N . ASP A 1 99 ? -15.837 -6.663 21.930 1.00 90.19 99 ASP A N 1
ATOM 748 C CA . ASP A 1 99 ? -16.804 -7.671 21.493 1.00 90.19 99 ASP A CA 1
ATOM 749 C C . ASP A 1 99 ? -17.435 -7.374 20.116 1.00 90.19 99 ASP A C 1
ATOM 751 O O . ASP A 1 99 ? -18.440 -7.981 19.747 1.00 90.19 99 ASP A O 1
ATOM 755 N N . GLY A 1 100 ? -16.875 -6.435 19.349 1.00 93.25 100 GLY A N 1
ATOM 756 C CA . GLY A 1 100 ? -17.398 -6.060 18.038 1.00 93.25 100 GLY A CA 1
ATOM 757 C C . GLY A 1 100 ? -16.332 -5.526 17.088 1.00 93.25 100 GLY A C 1
ATOM 758 O O . GLY A 1 100 ? -15.141 -5.810 17.218 1.00 93.25 100 GLY A O 1
ATOM 759 N N . VAL A 1 101 ? -16.784 -4.741 16.116 1.00 94.50 101 VAL A N 1
ATOM 760 C CA . VAL A 1 101 ? -15.932 -4.065 15.132 1.00 94.50 101 VAL A CA 1
ATOM 761 C C . VAL A 1 101 ? -16.235 -2.579 15.181 1.00 94.50 101 VAL A C 1
ATOM 763 O O . VAL A 1 101 ? -17.399 -2.190 15.159 1.00 94.50 101 VAL A O 1
ATOM 766 N N . VAL A 1 102 ? -15.207 -1.740 15.224 1.00 95.38 102 VAL A N 1
ATOM 767 C CA . VAL A 1 102 ? -15.375 -0.312 14.964 1.00 95.38 102 VAL A CA 1
ATOM 768 C C . VAL A 1 102 ? -15.125 -0.069 13.488 1.00 95.38 102 VAL A C 1
ATOM 770 O O . VAL A 1 102 ? -14.058 -0.386 12.967 1.00 95.38 102 VAL A 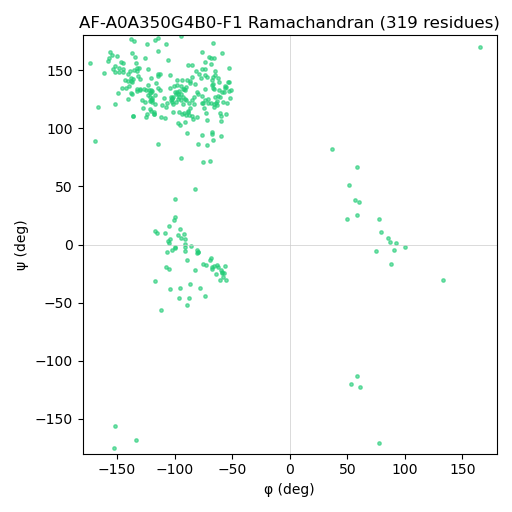O 1
ATOM 773 N N . LEU A 1 103 ? -16.132 0.477 12.818 1.00 95.62 103 LEU A N 1
ATOM 774 C CA . LEU A 1 103 ? -16.057 0.955 11.448 1.00 95.62 103 LEU A CA 1
ATOM 775 C C . LEU A 1 103 ? -15.936 2.476 11.470 1.00 95.62 103 LEU A C 1
ATOM 777 O O . LEU A 1 103 ? -16.809 3.154 12.008 1.00 95.62 103 LEU A O 1
ATOM 781 N N . THR A 1 104 ? -14.910 3.003 10.813 1.00 95.44 104 THR A N 1
ATOM 782 C CA . THR A 1 104 ? -14.672 4.438 10.680 1.00 95.44 104 THR A CA 1
ATOM 783 C C . THR A 1 104 ? -14.755 4.842 9.215 1.00 95.44 104 THR A C 1
ATOM 785 O O . THR A 1 104 ? -14.004 4.353 8.370 1.00 95.44 104 THR A O 1
ATOM 788 N N . ALA A 1 105 ? -15.670 5.758 8.913 1.00 95.69 105 ALA A N 1
ATOM 789 C CA . ALA A 1 105 ? -15.838 6.359 7.602 1.00 95.69 105 ALA A CA 1
ATOM 790 C C . ALA A 1 105 ? -15.238 7.767 7.587 1.00 95.69 105 ALA A C 1
ATOM 792 O O . ALA A 1 105 ? -15.605 8.602 8.413 1.00 95.69 105 ALA A O 1
ATOM 793 N N . ILE A 1 106 ? -14.354 8.044 6.627 1.00 95.00 106 ILE A N 1
ATOM 794 C CA . ILE A 1 106 ? -13.785 9.378 6.402 1.00 95.00 106 ILE A CA 1
ATOM 795 C C . ILE A 1 106 ? -14.508 10.017 5.227 1.00 95.00 106 ILE A C 1
ATOM 797 O O . ILE A 1 106 ? -14.528 9.464 4.124 1.00 95.00 106 ILE A O 1
ATOM 801 N N . MET A 1 107 ? -15.121 11.168 5.466 1.00 95.00 107 MET A N 1
ATOM 802 C CA . MET A 1 107 ? -15.839 11.942 4.464 1.00 95.00 107 MET A CA 1
ATOM 803 C C . MET A 1 107 ? -14.869 12.693 3.543 1.00 95.00 107 MET A C 1
ATOM 805 O O . MET A 1 107 ? -13.677 12.832 3.816 1.00 95.00 107 MET A O 1
ATOM 809 N N . ASN A 1 108 ? -15.382 13.194 2.423 1.00 94.25 108 ASN A N 1
ATOM 810 C CA . ASN A 1 108 ? -14.605 13.944 1.436 1.00 94.25 1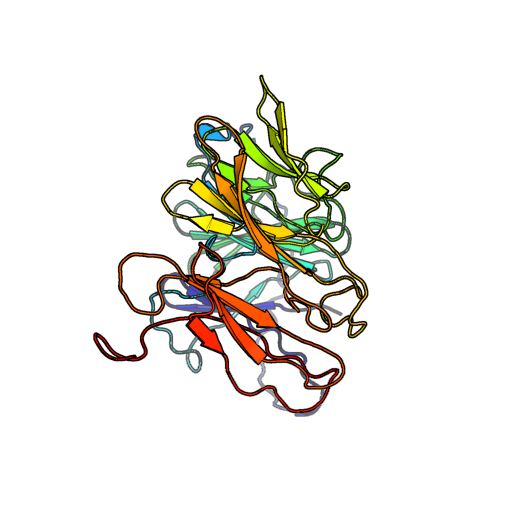08 ASN A CA 1
ATOM 811 C C . ASN A 1 108 ? -14.002 15.261 1.948 1.00 94.25 108 ASN A C 1
ATOM 813 O O . ASN A 1 108 ? -13.069 15.763 1.329 1.00 94.25 108 ASN A O 1
ATOM 817 N N . ASP A 1 109 ? -14.520 15.811 3.043 1.00 93.12 109 ASP A N 1
ATOM 818 C CA . ASP A 1 109 ? -13.971 16.977 3.742 1.00 93.12 109 ASP A CA 1
ATOM 819 C C . ASP A 1 109 ? -12.963 16.605 4.849 1.00 93.12 109 ASP A C 1
ATOM 821 O O . ASP A 1 109 ? -12.419 17.493 5.500 1.00 93.12 109 ASP A O 1
ATOM 825 N N . GLY A 1 110 ? -12.698 15.309 5.050 1.00 92.62 110 GLY A N 1
ATOM 826 C CA . GLY A 1 110 ? -11.790 14.797 6.075 1.00 92.62 110 GLY A CA 1
ATOM 827 C C . GLY A 1 110 ? -12.448 14.492 7.423 1.00 92.62 110 GLY A C 1
ATOM 828 O O . GLY A 1 110 ? -11.783 13.941 8.301 1.00 92.62 110 GLY A O 1
ATOM 829 N N . LYS A 1 111 ? -13.740 14.794 7.611 1.00 94.31 111 LYS A N 1
ATOM 830 C CA . LYS A 1 111 ? -14.468 14.450 8.840 1.00 94.31 111 LYS A CA 1
ATOM 831 C C . LYS A 1 111 ? -14.603 12.935 8.983 1.00 94.31 111 LYS A C 1
ATOM 833 O O . LYS A 1 111 ? -15.001 12.253 8.040 1.00 94.31 111 LYS A O 1
ATOM 838 N N . ALA A 1 112 ? -14.325 12.410 10.169 1.00 94.31 112 ALA A N 1
ATOM 839 C CA . ALA A 1 112 ? -14.497 11.002 10.492 1.00 94.31 112 ALA A CA 1
ATOM 840 C C . ALA A 1 112 ? -15.790 10.762 11.282 1.00 94.31 112 ALA A C 1
ATOM 842 O O . ALA A 1 112 ? -16.097 11.485 12.231 1.00 94.31 112 ALA A O 1
ATOM 843 N N . LEU A 1 113 ? -16.522 9.713 10.910 1.00 94.50 113 LEU A N 1
ATOM 844 C CA . LEU A 1 113 ? -17.611 9.137 11.695 1.00 94.50 113 LEU A CA 1
ATOM 845 C C . LEU A 1 113 ? -17.265 7.688 12.020 1.00 94.50 113 LEU A C 1
ATOM 847 O O . LEU A 1 113 ? -16.997 6.911 11.104 1.00 94.50 113 LEU A O 1
ATOM 851 N N . ALA A 1 114 ? -17.295 7.324 13.299 1.00 94.75 114 ALA A N 1
ATOM 852 C CA . ALA A 1 114 ? -17.065 5.957 13.741 1.00 94.75 114 ALA A CA 1
ATOM 853 C C . ALA A 1 114 ? -18.335 5.342 14.334 1.00 94.75 114 ALA A C 1
ATOM 855 O O . ALA A 1 114 ? -19.164 6.022 14.943 1.00 94.75 114 ALA A O 1
ATOM 856 N N . PHE A 1 115 ? -18.481 4.037 14.139 1.00 95.25 115 PHE A N 1
ATOM 857 C CA . PHE A 1 115 ? -19.608 3.253 14.618 1.00 95.25 115 PHE A CA 1
ATOM 858 C C . PHE A 1 115 ? -19.099 1.932 15.175 1.00 95.25 115 PHE A C 1
ATOM 860 O O . PHE A 1 115 ? -18.348 1.226 14.498 1.00 95.25 115 PHE A O 1
ATOM 867 N N . LYS A 1 116 ? -19.529 1.574 16.385 1.00 95.25 116 LYS A N 1
ATOM 868 C CA . LYS A 1 116 ? -19.316 0.232 16.920 1.00 95.25 116 LYS A CA 1
ATOM 869 C C . LYS A 1 116 ? -20.438 -0.663 16.409 1.00 95.25 116 LYS A C 1
ATOM 871 O O . LYS A 1 116 ? -21.613 -0.354 16.591 1.00 95.25 116 LYS A O 1
ATOM 876 N N . ILE A 1 117 ? -20.066 -1.756 15.758 1.00 95.31 117 ILE A N 1
ATOM 877 C CA . ILE A 1 117 ? -20.966 -2.745 15.173 1.00 95.31 117 ILE A CA 1
ATOM 878 C C . ILE A 1 117 ? -20.879 -4.028 15.997 1.00 95.31 117 ILE A C 1
ATOM 880 O O . ILE A 1 117 ? -19.797 -4.593 16.181 1.00 95.31 117 ILE A O 1
ATOM 884 N N . SER A 1 118 ? -22.040 -4.504 16.444 1.00 93.12 118 SER A N 1
ATOM 885 C CA . SER A 1 118 ? -22.207 -5.765 17.166 1.00 93.12 118 SER A CA 1
ATOM 886 C C . SER A 1 118 ? -23.430 -6.496 16.606 1.00 93.12 118 SER A C 1
ATOM 888 O O . SER A 1 118 ? -24.575 -6.059 16.764 1.00 93.12 118 SER A O 1
ATOM 890 N N . GLY A 1 119 ? -23.191 -7.607 15.904 1.00 87.38 119 GLY A N 1
ATOM 891 C CA . GLY A 1 119 ? -24.237 -8.343 15.190 1.00 87.38 119 GLY A CA 1
ATOM 892 C C . GLY A 1 119 ? -24.902 -7.487 14.104 1.00 87.38 119 GLY A C 1
ATOM 893 O O . GLY A 1 119 ? -24.229 -6.981 13.214 1.00 87.38 119 GLY A O 1
ATOM 894 N N . GLN A 1 120 ? -26.225 -7.319 14.187 1.00 88.12 120 GLN A N 1
ATOM 895 C CA . GLN A 1 120 ? -27.027 -6.505 13.255 1.00 88.12 120 GLN A CA 1
ATOM 896 C C . GLN A 1 120 ? -27.383 -5.120 13.819 1.00 88.12 120 GLN A C 1
ATOM 898 O O . GLN A 1 120 ? -28.362 -4.503 13.405 1.00 88.12 120 GLN A O 1
ATOM 903 N N . SER A 1 121 ? -26.626 -4.650 14.806 1.00 90.75 121 SER A N 1
ATOM 904 C CA . SER A 1 121 ? -26.819 -3.341 15.422 1.00 90.75 121 SER A CA 1
ATOM 905 C C . SER A 1 121 ? -25.546 -2.516 15.320 1.00 90.75 121 SER A C 1
ATOM 907 O O . SER A 1 121 ? -24.442 -3.063 15.285 1.00 90.75 121 SER A O 1
ATOM 909 N N . PHE A 1 122 ? -25.715 -1.199 15.267 1.00 94.75 122 PHE A N 1
ATOM 910 C CA . PHE A 1 122 ? -24.620 -0.251 15.376 1.00 94.75 122 PHE A CA 1
ATOM 911 C C . PHE A 1 122 ? -24.980 0.848 16.369 1.00 94.75 122 PHE A C 1
ATOM 913 O O . PHE A 1 122 ? -26.149 1.207 16.523 1.00 94.75 122 PHE A O 1
ATOM 920 N N . GLU A 1 123 ? -23.957 1.416 16.987 1.00 94.31 123 GLU A N 1
ATOM 921 C CA . GLU A 1 123 ? -24.050 2.636 17.780 1.00 94.31 123 GLU A CA 1
ATOM 922 C C . GLU A 1 123 ? -22.937 3.607 17.361 1.00 94.31 123 GLU A C 1
ATOM 924 O O . GLU A 1 123 ? -21.849 3.156 16.985 1.00 94.31 123 GLU A O 1
ATOM 929 N N . PRO A 1 124 ? -23.175 4.933 17.374 1.00 93.19 124 PRO A N 1
ATOM 930 C CA . PRO A 1 124 ? -22.107 5.905 17.176 1.00 93.19 124 PRO A CA 1
ATOM 931 C C . PRO A 1 124 ? -20.988 5.687 18.196 1.00 93.19 124 PRO A C 1
ATOM 933 O O . PRO A 1 124 ? -21.253 5.487 19.381 1.00 93.19 124 PRO A O 1
ATOM 936 N N . PHE A 1 125 ? -19.745 5.742 17.736 1.00 91.31 125 PHE A N 1
ATOM 937 C CA . PHE A 1 125 ? -18.563 5.546 18.562 1.00 91.31 125 PHE A CA 1
ATOM 938 C C . PHE A 1 125 ? -17.689 6.799 18.503 1.00 91.31 125 PHE A C 1
ATOM 940 O O . PHE A 1 125 ? -17.440 7.336 17.424 1.00 91.31 125 PHE A O 1
ATOM 947 N N . ASP A 1 126 ? -17.261 7.282 19.667 1.00 88.25 126 ASP A N 1
ATOM 948 C CA . ASP A 1 126 ? -16.358 8.425 19.765 1.00 88.25 126 ASP A CA 1
ATOM 949 C C . ASP A 1 126 ? -14.922 7.955 19.510 1.00 88.25 126 ASP A C 1
ATOM 951 O O . ASP A 1 126 ? -14.485 6.950 20.071 1.00 88.25 126 ASP A O 1
ATOM 955 N N . ILE A 1 127 ? -14.199 8.659 18.641 1.00 86.25 127 ILE A N 1
ATOM 956 C CA . ILE A 1 127 ? -12.777 8.416 18.386 1.00 86.25 127 ILE A CA 1
ATOM 957 C C . ILE A 1 127 ? -12.009 9.705 18.643 1.00 86.25 127 ILE A C 1
ATOM 959 O O . ILE A 1 127 ? -12.407 10.785 18.205 1.00 86.25 127 ILE A O 1
ATOM 963 N N . SER A 1 128 ? -10.866 9.578 19.311 1.00 78.44 128 SER A N 1
ATOM 964 C CA . SER A 1 128 ? -10.090 10.714 19.830 1.00 78.44 128 SER A CA 1
ATOM 965 C C . SER A 1 128 ? -9.653 11.731 18.773 1.00 78.44 128 SER A C 1
ATOM 967 O O . SER A 1 128 ? -9.452 12.905 19.075 1.00 78.44 1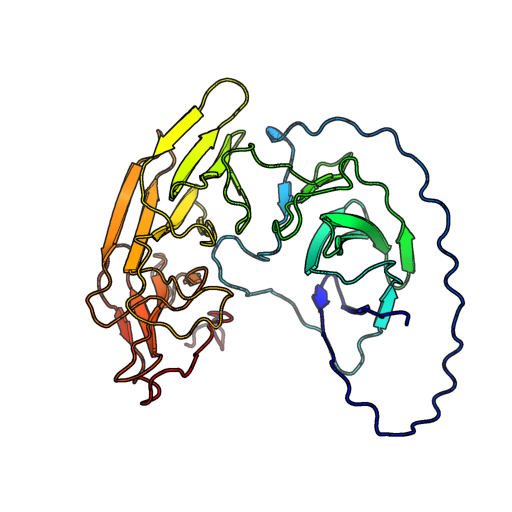28 SER A O 1
ATOM 969 N N . THR A 1 129 ? -9.485 11.295 17.527 1.00 81.19 129 THR A N 1
ATOM 970 C CA . THR A 1 129 ? -9.197 12.149 16.373 1.00 81.19 129 THR A CA 1
ATOM 971 C C . THR A 1 129 ? -10.300 11.934 15.352 1.00 81.19 129 THR A C 1
ATOM 973 O O . THR A 1 129 ? -10.447 10.827 14.844 1.00 81.19 129 THR A O 1
ATOM 976 N N . ASN A 1 130 ? -11.076 12.980 15.059 1.00 82.50 130 ASN A N 1
ATOM 977 C CA . ASN A 1 130 ? -12.252 12.902 14.187 1.00 82.50 130 ASN A CA 1
ATOM 978 C C . ASN A 1 130 ? -12.133 13.745 12.904 1.00 82.50 130 ASN A C 1
ATOM 980 O O . ASN A 1 130 ? -13.122 13.947 12.198 1.00 82.50 130 ASN A O 1
ATOM 984 N N . ILE A 1 131 ? -10.933 14.242 12.600 1.00 89.25 131 ILE A N 1
ATOM 985 C CA . ILE A 1 131 ? -10.638 14.973 11.371 1.00 89.25 131 ILE A CA 1
ATOM 986 C C . ILE A 1 131 ? -9.266 14.549 10.845 1.00 89.25 131 ILE A C 1
ATOM 988 O O . ILE A 1 131 ? -8.311 14.429 11.611 1.00 89.25 131 ILE A O 1
ATOM 992 N N . LEU A 1 132 ? -9.177 14.327 9.539 1.00 91.00 132 LEU A N 1
ATOM 993 C CA . LEU A 1 132 ? -7.940 14.065 8.807 1.00 91.00 132 LEU A CA 1
ATOM 994 C C . LEU A 1 132 ? -7.809 15.059 7.646 1.00 91.00 132 LEU A C 1
ATOM 996 O O . LEU A 1 132 ? -8.815 15.624 7.212 1.00 91.00 132 LEU A O 1
ATOM 1000 N N . PRO A 1 133 ? -6.599 15.272 7.098 1.00 90.12 133 PRO A N 1
ATOM 1001 C CA . PRO A 1 133 ? -6.456 15.931 5.806 1.00 90.12 133 PRO A CA 1
ATOM 1002 C C . PRO A 1 133 ? -7.358 15.270 4.755 1.00 90.12 133 PRO A C 1
ATOM 1004 O O . PRO A 1 133 ? -7.409 14.043 4.644 1.00 90.12 133 PRO A O 1
ATOM 1007 N N . ALA A 1 134 ? -8.085 16.079 3.986 1.00 89.44 134 ALA A N 1
ATOM 1008 C CA . ALA A 1 134 ? -8.996 15.568 2.970 1.00 89.44 134 ALA A CA 1
ATOM 1009 C C . ALA A 1 134 ? -8.239 14.710 1.942 1.00 89.44 134 ALA A C 1
ATOM 1011 O O . ALA A 1 134 ? -7.209 15.121 1.416 1.00 89.44 134 ALA A O 1
ATOM 1012 N N . GLY A 1 135 ? -8.761 13.516 1.657 1.00 87.12 135 GLY A N 1
ATOM 1013 C CA . GLY A 1 135 ? -8.145 12.562 0.732 1.00 87.12 135 GLY A CA 1
ATOM 1014 C C . GLY A 1 135 ? -7.123 11.614 1.365 1.00 87.12 135 GLY A C 1
ATOM 1015 O O . GLY A 1 135 ? -6.899 10.555 0.784 1.00 87.12 135 GLY A O 1
ATOM 1016 N N . LEU A 1 136 ? -6.599 11.907 2.564 1.00 90.94 136 LEU A N 1
ATOM 1017 C CA . LEU A 1 136 ? -5.644 11.036 3.253 1.00 90.94 136 LEU A CA 1
ATOM 1018 C C . LEU A 1 136 ? -6.284 9.675 3.584 1.00 90.94 136 LEU A C 1
ATOM 1020 O O . LEU A 1 136 ? -7.313 9.643 4.271 1.00 90.94 136 LEU A O 1
ATOM 1024 N N . PRO A 1 137 ? -5.694 8.556 3.130 1.00 93.38 137 PRO A N 1
ATOM 1025 C CA . PRO A 1 137 ? -6.090 7.232 3.587 1.00 93.38 137 PRO A CA 1
ATOM 1026 C C . PRO A 1 137 ? -5.959 7.124 5.127 1.00 93.38 137 PRO A C 1
ATOM 1028 O O . PRO A 1 137 ? -4.951 7.558 5.685 1.00 93.38 137 PRO A O 1
ATOM 1031 N N . PRO A 1 138 ? -6.978 6.623 5.850 1.00 94.12 138 PRO A N 1
ATOM 1032 C CA . PRO A 1 138 ? -6.944 6.554 7.307 1.00 94.12 138 PRO A CA 1
ATOM 1033 C C . PRO A 1 138 ? -6.175 5.341 7.832 1.00 94.12 138 PRO A C 1
ATOM 1035 O O . PRO A 1 138 ? -6.249 4.238 7.284 1.00 94.12 138 PRO A O 1
ATOM 1038 N N . VAL A 1 139 ? -5.569 5.534 9.003 1.00 94.12 139 VAL A N 1
ATOM 1039 C CA . VAL A 1 139 ? -4.982 4.470 9.819 1.00 94.12 139 VAL A CA 1
ATOM 1040 C C . VAL A 1 139 ? -5.566 4.535 11.225 1.00 94.12 139 VAL A C 1
ATOM 1042 O O . VAL A 1 139 ? -5.457 5.565 11.892 1.00 94.12 139 VAL A O 1
ATOM 1045 N N . LEU A 1 140 ? -6.183 3.443 11.676 1.00 94.00 140 LEU A N 1
ATOM 1046 C CA . LEU A 1 140 ? -6.637 3.283 13.055 1.00 94.00 140 LEU A CA 1
ATOM 1047 C C . LEU A 1 140 ? -5.523 2.652 13.884 1.00 94.00 140 LEU A C 1
ATOM 1049 O O . LEU A 1 140 ? -5.066 1.560 13.569 1.00 94.00 140 LEU A O 1
ATOM 1053 N N . ALA A 1 141 ? -5.132 3.305 14.969 1.00 92.75 141 ALA A N 1
ATOM 1054 C CA . ALA A 1 141 ? -4.391 2.686 16.053 1.00 92.75 141 ALA A CA 1
ATOM 1055 C C . ALA A 1 141 ? -5.375 2.161 17.093 1.00 92.75 141 ALA A C 1
ATOM 1057 O O . ALA A 1 141 ? -6.217 2.912 17.586 1.00 92.75 141 ALA A O 1
ATOM 1058 N N . VAL A 1 142 ? -5.267 0.875 17.415 1.00 92.12 142 VAL A N 1
ATOM 1059 C CA . VAL A 1 142 ? -6.160 0.193 18.353 1.00 92.12 142 VAL A CA 1
ATOM 1060 C C . VAL A 1 142 ? -5.354 -0.395 19.496 1.00 92.12 142 VAL A C 1
ATOM 1062 O O . VAL A 1 142 ? -4.412 -1.151 19.274 1.00 92.12 142 VAL A O 1
ATOM 1065 N N . THR A 1 143 ? -5.754 -0.056 20.716 1.00 91.31 143 THR A N 1
ATOM 1066 C CA . THR A 1 143 ? -5.268 -0.651 21.968 1.00 91.31 143 THR A CA 1
ATOM 1067 C C . THR A 1 143 ? -6.412 -1.405 22.647 1.00 91.31 143 THR A C 1
ATOM 1069 O O . THR A 1 143 ? -7.552 -1.364 22.187 1.00 91.31 143 THR A O 1
ATOM 1072 N N . GLU A 1 144 ? -6.152 -2.056 23.782 1.00 87.62 144 GLU A N 1
ATOM 1073 C CA . GLU A 1 144 ? -7.227 -2.657 24.588 1.00 87.62 144 GLU A CA 1
ATOM 1074 C C . GLU A 1 144 ? -8.248 -1.618 25.092 1.00 87.62 144 GLU A C 1
ATOM 1076 O O . GLU A 1 144 ? -9.428 -1.930 25.283 1.00 87.62 144 GLU A O 1
ATOM 1081 N N . ALA A 1 145 ? -7.800 -0.380 25.319 1.00 86.50 145 ALA A N 1
ATOM 1082 C CA . ALA A 1 145 ? -8.600 0.663 25.950 1.00 86.50 145 ALA A CA 1
ATOM 1083 C C . ALA A 1 145 ? -9.300 1.587 24.945 1.00 86.50 145 ALA A C 1
ATOM 1085 O O . ALA A 1 145 ? -10.433 2.000 25.201 1.00 86.50 145 ALA A O 1
ATOM 1086 N N . ASP A 1 146 ? -8.638 1.915 23.833 1.00 88.50 146 ASP A N 1
ATOM 1087 C CA . ASP A 1 146 ? -9.020 3.037 22.970 1.00 88.50 146 ASP A CA 1
ATOM 1088 C C . ASP A 1 146 ? -8.659 2.822 21.490 1.00 88.50 146 ASP A C 1
ATOM 1090 O O . ASP A 1 146 ? -7.796 2.000 21.156 1.00 88.50 146 ASP A O 1
ATOM 1094 N N . ILE A 1 147 ? -9.303 3.611 20.623 1.00 91.06 147 ILE A N 1
ATOM 1095 C CA . ILE A 1 147 ? -9.060 3.690 19.180 1.00 91.06 147 ILE A CA 1
ATOM 1096 C C . ILE A 1 147 ? -8.804 5.145 18.777 1.00 91.06 147 ILE A C 1
ATOM 1098 O O . ILE A 1 147 ? -9.552 6.055 19.135 1.00 91.06 147 ILE A O 1
ATOM 1102 N N . GLN A 1 148 ? -7.772 5.365 17.966 1.00 90.88 148 GLN A N 1
ATOM 1103 C CA . GLN A 1 148 ? -7.398 6.687 17.472 1.00 90.88 148 GLN A CA 1
ATOM 1104 C C . GLN A 1 148 ? -7.068 6.652 15.981 1.00 90.88 148 GLN A C 1
ATOM 1106 O O . GLN A 1 148 ? -6.424 5.719 15.509 1.00 90.88 148 GLN A O 1
ATOM 1111 N N . LEU A 1 149 ? -7.445 7.700 15.243 1.00 92.19 149 LEU A N 1
ATOM 1112 C CA . LEU A 1 149 ? -6.880 7.938 13.915 1.00 92.19 149 LEU A CA 1
ATOM 1113 C C . LEU A 1 149 ? -5.467 8.507 14.040 1.00 92.19 149 LEU A C 1
ATOM 1115 O O . LEU A 1 149 ? -5.244 9.514 14.715 1.00 92.19 149 LEU A O 1
ATOM 1119 N N . ILE A 1 150 ? -4.516 7.885 13.351 1.00 90.88 150 ILE A N 1
ATOM 1120 C CA . ILE A 1 150 ? -3.155 8.404 13.260 1.00 90.88 150 ILE A CA 1
ATOM 1121 C C . ILE A 1 150 ? -3.142 9.614 12.332 1.00 90.88 150 ILE A C 1
ATOM 1123 O O . ILE A 1 150 ? -3.533 9.534 11.170 1.00 90.88 150 ILE A O 1
ATOM 1127 N N . THR A 1 151 ? -2.646 10.736 12.850 1.00 88.88 151 THR A N 1
ATOM 1128 C CA . THR A 1 151 ? -2.280 11.893 12.031 1.00 88.88 151 THR A CA 1
ATOM 1129 C C . THR A 1 151 ? -0.794 11.778 11.700 1.00 88.88 151 THR A C 1
ATOM 1131 O O . THR A 1 151 ? 0.027 11.857 12.619 1.00 88.88 151 THR A O 1
ATOM 1134 N N . PRO A 1 152 ? -0.421 11.544 10.431 1.00 86.88 152 PRO A N 1
ATOM 1135 C CA . PRO A 1 152 ? 0.980 11.434 10.061 1.00 86.88 152 PRO A CA 1
ATOM 1136 C C . PRO A 1 152 ? 1.695 12.794 10.202 1.00 86.88 152 PRO A C 1
ATOM 1138 O O . PRO A 1 152 ? 1.038 13.841 10.225 1.00 86.88 152 PRO A O 1
ATOM 1141 N N . PRO A 1 153 ? 3.038 12.801 10.290 1.00 92.00 153 PRO A N 1
ATOM 1142 C CA . PRO A 1 153 ? 3.835 14.026 10.272 1.00 92.00 153 PRO A CA 1
ATOM 1143 C C . PRO A 1 153 ? 3.516 14.926 9.071 1.00 92.00 153 PRO A C 1
ATOM 1145 O O . PRO A 1 153 ? 3.121 14.448 8.011 1.00 92.00 153 PRO A O 1
ATOM 1148 N N . SER A 1 154 ? 3.705 16.241 9.214 1.00 92.69 154 SER A N 1
ATOM 1149 C CA . SER A 1 154 ? 3.276 17.216 8.198 1.00 92.69 154 SER A CA 1
ATOM 1150 C C . SER A 1 154 ? 4.016 17.114 6.862 1.00 92.69 154 SER A C 1
ATOM 1152 O O . SER A 1 154 ? 3.550 17.669 5.873 1.00 92.69 154 SER A O 1
ATOM 1154 N N . ASP A 1 155 ? 5.178 16.463 6.830 1.00 95.56 155 ASP A N 1
ATOM 1155 C CA . ASP A 1 155 ? 5.941 16.205 5.610 1.00 95.56 155 ASP A CA 1
ATOM 1156 C C . ASP A 1 155 ? 5.585 14.868 4.942 1.00 95.56 155 ASP A C 1
ATOM 1158 O O . ASP A 1 155 ? 6.082 14.611 3.844 1.00 95.56 155 ASP A O 1
ATOM 1162 N N . ALA A 1 156 ? 4.741 14.034 5.559 1.00 96.06 156 ALA A N 1
ATOM 1163 C CA . ALA A 1 156 ? 4.267 12.779 4.984 1.00 96.06 156 ALA A CA 1
ATOM 1164 C C . ALA A 1 156 ? 3.409 13.011 3.730 1.00 96.06 156 ALA A C 1
ATOM 1166 O O . ALA A 1 156 ? 2.709 14.019 3.603 1.00 96.06 156 ALA A O 1
ATOM 1167 N N . SER A 1 157 ? 3.446 12.059 2.799 1.00 95.81 157 SER A N 1
ATOM 1168 C CA . SER A 1 157 ? 2.555 12.055 1.643 1.00 95.81 157 SER A CA 1
ATOM 1169 C C . SER A 1 157 ? 1.095 11.953 2.086 1.00 95.81 157 SER A C 1
ATOM 1171 O O . SER A 1 157 ? 0.748 11.179 2.977 1.00 95.81 157 SER A O 1
ATOM 1173 N N . GLN A 1 158 ? 0.227 12.708 1.415 1.00 93.38 158 GLN A N 1
ATOM 1174 C CA . GLN A 1 158 ? -1.216 12.694 1.652 1.00 93.38 158 GLN A CA 1
ATOM 1175 C C . GLN A 1 158 ? -1.948 11.596 0.868 1.00 93.38 158 GLN A C 1
ATOM 1177 O O . GLN A 1 158 ? -3.161 11.463 0.997 1.00 93.38 158 GLN A O 1
ATOM 1182 N N . HIS A 1 159 ? -1.235 10.806 0.063 1.00 93.31 159 HIS A N 1
ATOM 1183 C CA . HIS A 1 159 ? -1.834 9.802 -0.823 1.00 93.31 159 HIS A CA 1
ATOM 1184 C C . HIS A 1 159 ? -1.632 8.362 -0.331 1.00 93.31 159 HIS A C 1
ATOM 1186 O O . HIS A 1 159 ? -2.221 7.417 -0.864 1.00 93.31 159 HIS A O 1
ATOM 1192 N N . THR A 1 160 ? -0.851 8.180 0.737 1.00 94.19 160 THR A N 1
ATOM 1193 C CA . THR A 1 160 ? -0.581 6.863 1.310 1.00 94.19 160 THR A CA 1
ATOM 1194 C C . THR A 1 160 ? -0.643 6.831 2.831 1.00 94.19 160 THR A C 1
ATOM 1196 O O . THR A 1 160 ? -0.675 7.864 3.494 1.00 94.19 160 THR A O 1
ATOM 1199 N N . ASN A 1 161 ? -0.715 5.616 3.371 1.00 93.38 161 ASN A N 1
ATOM 1200 C CA . ASN A 1 161 ? -0.796 5.352 4.801 1.00 93.38 161 ASN A CA 1
ATOM 1201 C C . ASN A 1 161 ? 0.605 5.119 5.381 1.00 93.38 161 ASN A C 1
ATOM 1203 O O . ASN A 1 161 ? 1.399 4.412 4.752 1.00 93.38 161 ASN A O 1
ATOM 1207 N N . PRO A 1 162 ? 0.903 5.609 6.596 1.00 94.38 162 PRO A N 1
ATOM 1208 C CA . PRO A 1 162 ? 2.030 5.097 7.359 1.00 94.38 162 PRO A CA 1
ATOM 1209 C C . PRO A 1 162 ? 1.766 3.668 7.866 1.00 94.38 162 PRO A C 1
ATOM 1211 O O . PRO A 1 162 ? 0.617 3.240 7.992 1.00 94.38 162 PRO A O 1
ATOM 1214 N N . ILE A 1 163 ? 2.833 2.965 8.240 1.00 94.06 163 ILE A N 1
ATOM 1215 C CA . ILE A 1 163 ? 2.785 1.704 8.998 1.00 94.06 163 ILE A CA 1
ATOM 1216 C C . ILE A 1 163 ? 3.624 1.826 10.279 1.00 94.06 163 ILE A C 1
ATOM 1218 O O . ILE A 1 163 ? 4.317 2.825 10.480 1.00 94.06 163 ILE A O 1
ATOM 1222 N N . LEU A 1 164 ? 3.572 0.822 11.155 1.00 92.12 164 LEU A N 1
ATOM 1223 C CA . LEU A 1 164 ? 4.309 0.807 12.421 1.00 92.12 164 LEU A CA 1
ATOM 1224 C C . LEU A 1 164 ? 5.270 -0.381 12.475 1.00 92.12 164 LEU A C 1
ATOM 1226 O O . LEU A 1 164 ? 4.862 -1.510 12.221 1.00 92.12 164 LEU A O 1
ATOM 1230 N N . ILE A 1 165 ? 6.520 -0.123 12.865 1.00 91.75 165 ILE A N 1
ATOM 1231 C CA . ILE A 1 165 ? 7.507 -1.155 13.213 1.00 91.75 165 ILE A CA 1
ATOM 1232 C C . ILE A 1 165 ? 8.035 -0.859 14.613 1.00 91.75 165 ILE A C 1
ATOM 1234 O O . ILE A 1 165 ? 8.763 0.118 14.832 1.00 91.75 165 ILE A O 1
ATOM 1238 N N . GLY A 1 166 ? 7.669 -1.702 15.579 1.00 88.56 166 GLY A N 1
ATOM 1239 C CA . GLY A 1 166 ? 7.934 -1.435 16.991 1.00 88.56 166 GLY A CA 1
ATOM 1240 C C . GLY A 1 166 ? 7.286 -0.115 17.414 1.00 88.56 166 GLY A C 1
ATOM 1241 O O . GLY A 1 166 ? 6.067 0.003 17.415 1.00 88.56 166 GLY A O 1
ATOM 1242 N N . ASN A 1 167 ? 8.100 0.893 17.736 1.00 88.62 167 ASN A N 1
ATOM 1243 C CA . ASN A 1 167 ? 7.632 2.241 18.080 1.00 88.62 167 ASN A CA 1
ATOM 1244 C C . ASN A 1 167 ? 7.855 3.291 16.984 1.00 88.62 167 ASN A C 1
ATOM 1246 O O . ASN A 1 167 ? 7.588 4.474 17.200 1.00 88.62 167 ASN A O 1
ATOM 1250 N N . ASN A 1 168 ? 8.376 2.874 15.829 1.00 92.00 168 ASN A N 1
ATOM 1251 C CA . ASN A 1 168 ? 8.666 3.766 14.720 1.00 92.00 168 ASN A CA 1
ATOM 1252 C C . ASN A 1 168 ? 7.494 3.796 13.753 1.00 92.00 168 ASN A C 1
ATOM 1254 O O . ASN A 1 168 ? 7.107 2.766 13.199 1.00 92.00 168 ASN A O 1
ATOM 1258 N N . LEU A 1 169 ? 6.985 4.997 13.505 1.00 94.00 169 LEU A N 1
ATOM 1259 C CA . LEU A 1 169 ? 6.108 5.252 12.380 1.00 94.00 169 LEU A CA 1
ATOM 1260 C C . LEU A 1 169 ? 6.959 5.283 11.109 1.00 94.00 169 LEU A C 1
ATOM 1262 O O . LEU A 1 169 ? 7.897 6.081 11.001 1.00 94.00 169 LEU A O 1
ATOM 1266 N N . ILE A 1 170 ? 6.624 4.415 10.163 1.00 96.44 170 ILE A N 1
ATOM 1267 C CA . ILE A 1 170 ? 7.246 4.350 8.847 1.00 96.44 170 ILE A CA 1
ATOM 1268 C C . ILE A 1 170 ? 6.308 5.006 7.842 1.00 96.44 170 ILE A C 1
ATOM 1270 O O . ILE A 1 170 ? 5.143 4.623 7.746 1.00 96.44 170 ILE A O 1
ATOM 1274 N N . TYR A 1 171 ? 6.793 5.991 7.094 1.00 97.19 171 TYR A N 1
ATOM 1275 C CA . TYR A 1 171 ? 5.981 6.716 6.118 1.00 97.19 171 TYR A CA 1
ATOM 1276 C C . TYR A 1 171 ? 6.792 7.161 4.904 1.00 97.19 171 TYR A C 1
ATOM 1278 O O . TYR A 1 171 ? 8.011 7.325 4.975 1.00 97.19 171 TYR A O 1
ATOM 1286 N N . ILE A 1 172 ? 6.095 7.381 3.789 1.00 98.50 172 ILE A N 1
ATOM 1287 C CA . ILE A 1 172 ? 6.651 8.039 2.605 1.00 98.50 172 ILE A CA 1
ATOM 1288 C C . ILE A 1 172 ? 6.459 9.542 2.786 1.00 98.50 172 ILE A C 1
ATOM 1290 O O . ILE A 1 172 ? 5.337 10.009 2.983 1.00 98.50 172 ILE A O 1
ATOM 1294 N N . ALA A 1 173 ? 7.547 10.305 2.755 1.00 98.31 173 ALA A N 1
ATOM 1295 C CA . ALA A 1 173 ? 7.492 11.758 2.739 1.00 98.31 173 ALA A CA 1
ATOM 1296 C C . ALA A 1 173 ? 7.034 12.277 1.367 1.00 98.31 173 ALA A C 1
ATOM 1298 O O . ALA A 1 173 ? 7.203 11.625 0.341 1.00 98.31 173 ALA A O 1
ATOM 1299 N N . SER A 1 174 ? 6.492 13.490 1.337 1.00 97.00 174 SER A N 1
ATOM 1300 C CA . SER A 1 174 ? 6.036 14.199 0.131 1.00 97.00 174 SER A CA 1
ATOM 1301 C C . SER A 1 174 ? 7.108 14.368 -0.957 1.00 97.00 174 SER A C 1
ATOM 1303 O O . SER A 1 174 ? 6.769 14.599 -2.113 1.00 97.00 174 SER A O 1
ATOM 1305 N N . ASN A 1 175 ? 8.391 14.227 -0.613 1.00 97.81 175 ASN A N 1
ATOM 1306 C CA . ASN A 1 175 ? 9.513 14.232 -1.553 1.00 97.81 175 ASN A CA 1
ATOM 1307 C C . ASN A 1 175 ? 9.957 12.825 -2.017 1.00 97.81 175 ASN A C 1
ATOM 1309 O O . ASN A 1 175 ? 10.972 12.718 -2.700 1.00 97.81 175 ASN A O 1
ATOM 1313 N N . GLY A 1 176 ? 9.245 11.762 -1.628 1.00 98.56 176 GLY A N 1
ATOM 1314 C CA . GLY A 1 176 ? 9.547 10.373 -1.990 1.00 98.56 176 GLY A CA 1
ATOM 1315 C C . GLY A 1 176 ? 10.569 9.672 -1.085 1.00 98.56 176 GLY A C 1
ATOM 1316 O O . GLY A 1 176 ? 10.958 8.537 -1.365 1.00 98.56 176 GLY A O 1
ATOM 1317 N N . ASP A 1 177 ? 11.028 10.294 0.002 1.00 98.81 177 ASP A N 1
ATOM 1318 C CA . ASP A 1 177 ? 11.898 9.598 0.954 1.00 98.81 177 ASP A CA 1
ATOM 1319 C C . ASP A 1 177 ? 11.099 8.644 1.845 1.00 98.81 177 ASP A C 1
ATOM 1321 O O . ASP A 1 177 ? 10.010 8.979 2.314 1.00 98.81 177 ASP A O 1
ATOM 1325 N N . LEU A 1 178 ? 11.688 7.497 2.178 1.00 98.75 178 LEU A N 1
ATOM 1326 C CA . LEU A 1 178 ? 11.187 6.642 3.247 1.00 98.75 178 LEU A CA 1
ATOM 1327 C C . LEU A 1 178 ? 11.703 7.157 4.589 1.00 98.75 178 LEU A C 1
ATOM 1329 O O . LEU A 1 178 ? 12.911 7.323 4.780 1.00 98.75 178 LEU A O 1
ATOM 1333 N N . VAL A 1 179 ? 10.802 7.380 5.537 1.00 98.44 179 VAL A N 1
ATOM 1334 C CA . VAL A 1 179 ? 11.136 7.907 6.857 1.00 98.44 179 VAL A CA 1
ATOM 1335 C C . VAL A 1 179 ? 10.715 6.921 7.932 1.00 98.44 179 VAL A C 1
ATOM 1337 O O . VAL A 1 179 ? 9.592 6.434 7.922 1.00 98.44 179 VAL A O 1
ATOM 1340 N N . SER A 1 180 ? 11.614 6.665 8.880 1.00 96.75 180 SER A N 1
ATOM 1341 C CA . SER A 1 180 ? 11.329 5.984 10.143 1.00 96.75 180 SER A CA 1
ATOM 1342 C C . SER A 1 180 ? 11.467 6.999 11.263 1.00 96.75 180 SER A C 1
ATOM 1344 O O . SER A 1 180 ? 12.550 7.563 11.436 1.00 96.75 180 SER A O 1
ATOM 1346 N N . SER A 1 181 ? 10.401 7.245 12.018 1.00 94.25 181 SER A N 1
ATOM 1347 C CA . SER A 1 181 ? 10.399 8.258 13.073 1.00 94.25 181 SER A CA 1
ATOM 1348 C C . SER A 1 181 ? 9.708 7.770 14.337 1.00 94.25 181 SER A C 1
ATOM 1350 O O . SER A 1 181 ? 8.638 7.171 14.279 1.00 94.25 181 SER A O 1
ATOM 1352 N N . ASN A 1 182 ? 10.275 8.119 15.486 1.00 90.81 182 ASN A N 1
ATOM 1353 C CA . ASN A 1 182 ? 9.627 8.034 16.791 1.00 90.81 182 ASN A CA 1
ATOM 1354 C C . ASN A 1 182 ? 9.850 9.347 17.565 1.00 90.81 182 ASN A C 1
ATOM 1356 O O . ASN A 1 182 ? 10.282 10.348 16.993 1.00 90.81 182 ASN A O 1
ATOM 1360 N N . SER A 1 183 ? 9.542 9.368 18.862 1.00 87.19 183 SER A N 1
ATOM 1361 C CA . SER A 1 183 ? 9.675 10.567 19.703 1.00 87.19 183 SER A CA 1
ATOM 1362 C C . SER A 1 183 ? 11.123 11.003 19.973 1.00 87.19 183 SER A C 1
ATOM 1364 O O . SER A 1 183 ? 11.334 12.113 20.455 1.00 87.19 183 SER A O 1
ATOM 1366 N N . ILE A 1 184 ? 12.115 10.152 19.689 1.00 90.31 184 ILE A N 1
ATOM 1367 C CA . ILE A 1 184 ? 13.524 10.360 20.065 1.00 90.31 184 ILE A CA 1
ATOM 1368 C C . ILE A 1 184 ? 14.425 10.491 18.830 1.00 90.31 184 ILE A C 1
ATOM 1370 O O . ILE A 1 184 ? 15.442 11.183 18.870 1.00 90.31 184 ILE A O 1
ATOM 1374 N N . SER A 1 185 ? 14.083 9.819 17.733 1.00 91.75 185 SER A N 1
ATOM 1375 C CA . SER A 1 185 ? 14.931 9.701 16.552 1.00 91.75 185 SER A CA 1
ATOM 1376 C C . SER A 1 185 ? 14.119 9.686 15.264 1.00 91.75 185 SER A C 1
ATOM 1378 O O . SER A 1 185 ? 12.987 9.206 15.224 1.00 91.75 185 SER A O 1
ATOM 1380 N N . GLN A 1 186 ? 14.746 10.176 14.198 1.00 95.06 186 GLN A N 1
ATOM 1381 C CA . GLN A 1 186 ? 14.221 10.122 12.845 1.00 95.06 186 GLN A CA 1
ATOM 1382 C C . GLN A 1 186 ? 15.352 9.734 11.894 1.00 95.06 186 GLN A C 1
ATOM 1384 O O . GLN A 1 186 ? 16.430 10.328 11.917 1.00 95.06 186 GLN A O 1
ATOM 1389 N N . THR A 1 187 ? 15.100 8.737 11.052 1.00 96.50 187 THR A N 1
ATOM 1390 C CA . THR A 1 187 ? 15.988 8.314 9.965 1.00 96.50 187 THR A CA 1
ATOM 1391 C C . THR A 1 187 ? 15.250 8.445 8.646 1.00 96.50 187 THR A C 1
ATOM 1393 O O . THR A 1 187 ? 14.053 8.182 8.569 1.00 96.50 187 THR A O 1
ATOM 1396 N N . ARG A 1 188 ? 15.971 8.847 7.603 1.00 97.94 188 ARG A N 1
ATOM 1397 C CA . ARG A 1 188 ? 15.437 9.090 6.265 1.00 97.94 188 ARG A CA 1
ATOM 1398 C C . ARG A 1 188 ? 16.298 8.365 5.239 1.00 97.94 188 ARG A C 1
ATOM 1400 O O . ARG A 1 188 ? 17.523 8.446 5.306 1.00 97.94 188 ARG A O 1
ATOM 1407 N N . LEU A 1 189 ? 15.656 7.663 4.316 1.00 98.62 189 LEU A N 1
ATOM 1408 C CA . LEU A 1 189 ? 16.288 6.915 3.240 1.00 98.62 189 LEU A CA 1
ATOM 1409 C C . LEU A 1 189 ? 15.718 7.413 1.900 1.00 98.62 189 LEU A C 1
ATOM 1411 O O . LEU A 1 189 ? 14.531 7.203 1.640 1.00 98.62 189 LEU A O 1
ATOM 1415 N N . PRO A 1 190 ? 16.527 8.075 1.052 1.00 98.50 190 PRO A N 1
ATOM 1416 C CA . PRO A 1 190 ? 16.054 8.606 -0.219 1.00 98.50 190 PRO A CA 1
ATOM 1417 C C . PRO A 1 190 ? 15.890 7.480 -1.238 1.00 98.50 190 PRO A C 1
ATOM 1419 O O . PRO A 1 190 ? 16.848 7.078 -1.898 1.00 98.50 190 PRO A O 1
ATOM 1422 N N . ILE A 1 191 ? 14.671 6.948 -1.340 1.00 98.69 191 ILE A N 1
ATOM 1423 C CA . ILE A 1 191 ? 14.332 5.866 -2.276 1.00 98.69 191 ILE A CA 1
ATOM 1424 C C . ILE A 1 191 ? 13.582 6.356 -3.518 1.00 98.69 191 ILE A C 1
ATOM 1426 O O . ILE A 1 191 ? 13.347 5.560 -4.423 1.00 98.69 191 ILE A O 1
ATOM 1430 N N . ASN A 1 192 ? 13.237 7.651 -3.581 1.00 98.69 192 ASN A N 1
ATOM 1431 C CA . ASN A 1 192 ? 12.427 8.238 -4.653 1.00 98.69 192 ASN A CA 1
ATOM 1432 C C . ASN A 1 192 ? 11.124 7.445 -4.865 1.00 98.69 192 ASN A C 1
ATOM 1434 O O . ASN A 1 192 ? 10.837 6.970 -5.965 1.00 98.69 192 ASN A O 1
ATOM 1438 N N . ALA A 1 193 ? 10.395 7.207 -3.775 1.00 98.81 193 ALA A N 1
ATOM 1439 C CA . ALA A 1 193 ? 9.140 6.477 -3.792 1.00 98.81 193 ALA A CA 1
ATOM 1440 C C . ALA A 1 193 ? 8.070 7.221 -4.585 1.00 98.81 193 ALA A C 1
ATOM 1442 O O . ALA A 1 193 ? 7.991 8.451 -4.551 1.00 98.81 193 ALA A O 1
ATOM 1443 N N . LEU A 1 194 ? 7.216 6.448 -5.250 1.00 98.19 194 LEU A N 1
ATOM 1444 C CA . LEU A 1 194 ? 5.955 6.955 -5.758 1.00 98.19 194 LEU A CA 1
ATOM 1445 C C . LEU A 1 194 ? 5.105 7.405 -4.550 1.00 98.19 194 LEU A C 1
ATOM 1447 O O . LEU A 1 194 ? 4.960 6.666 -3.575 1.00 98.19 194 LEU A O 1
ATOM 1451 N N . ILE A 1 195 ? 4.603 8.643 -4.570 1.00 97.00 195 ILE A N 1
ATOM 1452 C CA . ILE A 1 195 ? 4.030 9.290 -3.375 1.00 97.00 195 ILE A CA 1
ATOM 1453 C C . ILE A 1 195 ? 2.723 8.647 -2.896 1.00 97.00 195 ILE A C 1
ATOM 1455 O O . ILE A 1 195 ? 2.361 8.797 -1.730 1.00 97.00 195 ILE A O 1
ATOM 1459 N N . ASP A 1 196 ? 2.025 7.916 -3.752 1.00 96.25 196 ASP A N 1
ATOM 1460 C CA . ASP A 1 196 ? 0.827 7.143 -3.430 1.00 96.25 196 ASP A CA 1
ATOM 1461 C C . ASP A 1 196 ? 1.095 5.628 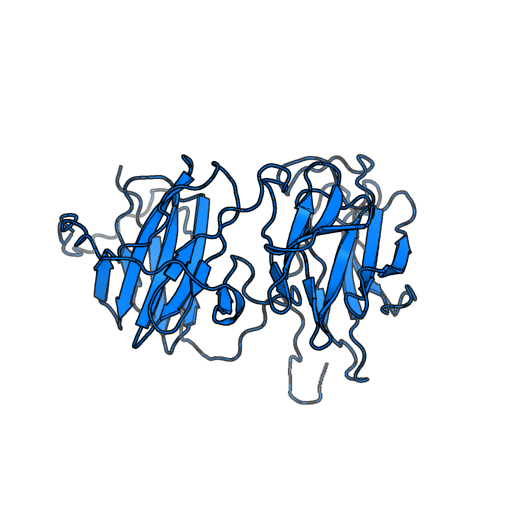-3.330 1.00 96.25 196 ASP A C 1
ATOM 1463 O O . ASP A 1 196 ? 0.167 4.863 -3.044 1.00 96.25 196 ASP A O 1
ATOM 1467 N N . SER A 1 197 ? 2.364 5.196 -3.439 1.00 97.06 197 SER A N 1
ATOM 1468 C CA . SER A 1 197 ? 2.762 3.806 -3.195 1.00 97.06 197 SER A CA 1
ATOM 1469 C C . SER A 1 197 ? 2.318 3.374 -1.809 1.00 97.06 197 SER A C 1
ATOM 1471 O O . SER A 1 197 ? 2.544 4.062 -0.805 1.00 97.06 197 SER A O 1
ATOM 1473 N N . ARG A 1 198 ? 1.753 2.176 -1.713 1.00 96.12 198 ARG A N 1
ATOM 1474 C CA . ARG A 1 198 ? 1.596 1.522 -0.420 1.00 96.12 198 ARG A CA 1
ATOM 1475 C C . ARG A 1 198 ? 2.939 1.003 0.069 1.00 96.12 198 ARG A C 1
ATOM 1477 O O . ARG A 1 198 ? 3.784 0.594 -0.727 1.00 96.12 198 ARG A O 1
ATOM 1484 N N . ILE A 1 199 ? 3.122 1.047 1.383 1.00 97.50 199 ILE A N 1
ATOM 1485 C CA . ILE A 1 199 ? 4.252 0.415 2.055 1.00 97.50 199 ILE A CA 1
ATOM 1486 C C . ILE A 1 199 ? 3.808 -1.000 2.404 1.00 97.50 199 ILE A C 1
ATOM 1488 O O . ILE A 1 199 ? 2.928 -1.168 3.252 1.00 97.50 199 ILE A O 1
ATOM 1492 N N . LEU A 1 200 ? 4.396 -1.990 1.738 1.00 97.75 200 LEU A N 1
ATOM 1493 C CA . LEU A 1 200 ? 4.196 -3.390 2.087 1.00 97.75 200 LEU A CA 1
ATOM 1494 C C . LEU A 1 200 ? 5.220 -3.828 3.131 1.00 97.75 200 LEU A C 1
ATOM 1496 O O . LEU A 1 200 ? 6.309 -3.256 3.196 1.00 97.75 200 LEU A O 1
ATOM 1500 N N . MET A 1 201 ? 4.883 -4.841 3.925 1.00 97.19 201 MET A N 1
ATOM 1501 C CA . MET A 1 201 ? 5.738 -5.388 4.972 1.00 97.19 201 MET A CA 1
ATOM 1502 C C . MET A 1 201 ? 5.608 -6.910 5.059 1.00 97.19 201 MET A C 1
ATOM 1504 O O . MET A 1 201 ? 4.495 -7.435 5.056 1.00 97.19 201 MET A O 1
ATOM 1508 N N . ASP A 1 202 ? 6.742 -7.602 5.159 1.00 96.31 202 ASP A N 1
ATOM 1509 C CA . ASP A 1 202 ? 6.791 -9.048 5.393 1.00 96.31 202 ASP A CA 1
ATOM 1510 C C . ASP A 1 202 ? 6.940 -9.404 6.884 1.00 96.31 202 ASP A C 1
ATOM 1512 O O . ASP A 1 202 ? 7.052 -8.542 7.759 1.00 96.31 202 ASP A O 1
ATOM 1516 N N . GLU A 1 203 ? 6.979 -10.701 7.184 1.00 94.62 203 GLU A N 1
ATOM 1517 C CA . GLU A 1 203 ? 7.143 -11.243 8.535 1.00 94.62 203 GLU A CA 1
ATOM 1518 C C . GLU A 1 203 ? 8.483 -10.887 9.203 1.00 94.62 203 GLU A C 1
ATOM 1520 O O . GLU A 1 203 ? 8.606 -10.961 10.427 1.00 94.62 203 GLU A O 1
ATOM 1525 N N . ASN A 1 204 ? 9.476 -10.462 8.419 1.00 95.25 204 ASN A N 1
ATOM 1526 C CA . ASN A 1 204 ? 10.793 -10.039 8.888 1.00 95.25 204 ASN A CA 1
ATOM 1527 C C . ASN A 1 204 ? 10.901 -8.510 9.028 1.00 95.25 204 ASN A C 1
ATOM 1529 O O . ASN A 1 204 ? 11.988 -7.988 9.288 1.00 95.25 204 ASN A O 1
ATOM 1533 N N . ASN A 1 205 ? 9.787 -7.782 8.880 1.00 96.75 205 ASN A N 1
ATOM 1534 C CA . ASN A 1 205 ? 9.717 -6.321 8.834 1.00 96.75 205 ASN A CA 1
ATOM 1535 C C . ASN A 1 205 ? 10.559 -5.695 7.707 1.00 96.75 205 ASN A C 1
ATOM 1537 O O . ASN A 1 205 ? 10.988 -4.543 7.821 1.00 96.75 205 ASN A O 1
ATOM 1541 N N . ARG A 1 206 ? 10.832 -6.430 6.624 1.00 98.00 206 ARG A N 1
ATOM 1542 C CA . ARG A 1 206 ? 11.348 -5.856 5.377 1.00 98.00 206 ARG A CA 1
ATOM 1543 C C . ARG A 1 206 ? 10.200 -5.169 4.651 1.00 98.00 206 ARG A C 1
ATOM 1545 O O . ARG A 1 206 ? 9.047 -5.566 4.786 1.00 98.00 206 ARG A O 1
ATOM 1552 N N . LEU A 1 207 ? 10.524 -4.137 3.883 1.00 98.69 207 LEU A N 1
ATOM 1553 C CA . LEU A 1 207 ? 9.539 -3.306 3.200 1.00 98.69 207 LEU A CA 1
ATOM 1554 C C . LEU A 1 207 ? 9.676 -3.418 1.695 1.00 98.69 207 LEU A C 1
ATOM 1556 O O . LEU A 1 207 ? 10.793 -3.365 1.185 1.00 98.69 207 LEU A O 1
ATOM 1560 N N . LEU A 1 208 ? 8.548 -3.477 0.994 1.00 98.69 208 LEU A N 1
ATOM 1561 C CA . LEU A 1 208 ? 8.502 -3.445 -0.463 1.00 98.69 208 LEU A CA 1
ATOM 1562 C C . LEU A 1 208 ? 7.676 -2.241 -0.919 1.00 98.69 208 LEU A C 1
ATOM 1564 O O . LEU A 1 208 ? 6.541 -2.052 -0.481 1.00 98.69 208 LEU A O 1
ATOM 1568 N N . ILE A 1 209 ? 8.279 -1.388 -1.747 1.00 98.75 209 ILE A N 1
ATOM 1569 C CA . ILE A 1 209 ? 7.733 -0.073 -2.109 1.00 98.75 209 ILE A CA 1
ATOM 1570 C C . ILE A 1 209 ? 7.930 0.158 -3.609 1.00 98.75 209 ILE A C 1
ATOM 1572 O O . ILE A 1 209 ? 8.982 -0.178 -4.155 1.00 98.75 209 ILE A O 1
ATOM 1576 N N . LEU A 1 210 ? 6.941 0.758 -4.271 1.00 98.81 210 LEU A N 1
ATOM 1577 C CA . LEU A 1 210 ? 7.060 1.208 -5.655 1.00 98.81 210 LEU A CA 1
ATOM 1578 C C . LEU A 1 210 ? 7.817 2.539 -5.721 1.00 98.81 210 LEU A C 1
ATOM 1580 O O . LEU A 1 210 ? 7.512 3.494 -5.001 1.00 98.81 210 LEU A O 1
ATOM 1584 N N . THR A 1 211 ? 8.832 2.609 -6.577 1.00 98.88 211 THR A N 1
ATOM 1585 C CA . THR A 1 211 ? 9.764 3.739 -6.647 1.00 98.88 211 THR A CA 1
ATOM 1586 C C . THR A 1 211 ? 10.032 4.178 -8.085 1.00 98.88 211 THR A C 1
ATOM 1588 O O . THR A 1 211 ? 9.564 3.572 -9.051 1.00 98.88 211 THR A O 1
ATOM 1591 N N . GLN A 1 212 ? 10.785 5.271 -8.226 1.00 98.69 212 GLN A N 1
ATOM 1592 C CA . GLN A 1 212 ? 11.138 5.889 -9.504 1.00 98.69 212 GLN A CA 1
ATOM 1593 C C . GLN A 1 212 ? 9.890 6.306 -10.305 1.00 98.69 212 GLN A C 1
ATOM 1595 O O . GLN A 1 212 ? 9.624 5.720 -11.361 1.00 98.69 212 GLN A O 1
ATOM 1600 N N . PRO A 1 213 ? 9.116 7.296 -9.810 1.00 98.19 213 PRO A N 1
ATOM 1601 C CA . PRO A 1 213 ? 7.948 7.824 -10.512 1.00 98.19 213 PRO A CA 1
ATOM 1602 C C . PRO A 1 213 ? 8.297 8.255 -11.941 1.00 98.19 213 PRO A C 1
ATOM 1604 O O . PRO A 1 213 ? 9.352 8.847 -12.189 1.00 98.19 213 PRO A O 1
ATOM 1607 N N . THR A 1 214 ? 7.408 7.968 -12.888 1.00 97.88 214 THR A N 1
ATOM 1608 C CA . THR A 1 214 ? 7.601 8.264 -14.306 1.00 97.88 214 THR A CA 1
ATOM 1609 C C . THR A 1 214 ? 6.281 8.562 -15.015 1.00 97.88 214 THR A C 1
ATOM 1611 O O . THR A 1 214 ? 5.235 8.046 -14.647 1.00 97.88 214 THR A O 1
ATOM 1614 N N . ASP A 1 215 ? 6.343 9.368 -16.073 1.00 96.19 215 ASP A N 1
ATOM 1615 C CA . ASP A 1 215 ? 5.218 9.804 -16.908 1.00 96.19 215 ASP A CA 1
ATOM 1616 C C . ASP A 1 215 ? 5.167 9.087 -18.275 1.00 96.19 215 ASP A C 1
ATOM 1618 O O . ASP A 1 215 ? 4.492 9.534 -19.203 1.00 96.19 215 ASP A O 1
ATOM 1622 N N . ARG A 1 216 ? 5.890 7.963 -18.422 1.00 94.81 216 ARG A N 1
ATOM 1623 C CA . ARG A 1 216 ? 6.004 7.194 -19.682 1.00 94.81 216 ARG A CA 1
ATOM 1624 C C . ARG A 1 216 ? 4.667 6.687 -20.222 1.00 94.81 216 ARG A C 1
ATOM 1626 O O . ARG A 1 216 ? 4.584 6.400 -21.413 1.00 94.81 216 ARG A O 1
ATOM 1633 N N . TYR A 1 217 ? 3.672 6.520 -19.357 1.00 92.38 217 TYR A N 1
ATOM 1634 C CA . TYR A 1 217 ? 2.386 5.919 -19.679 1.00 92.38 217 TYR A CA 1
ATOM 1635 C C . TYR A 1 217 ? 1.269 6.744 -19.045 1.00 92.38 217 TYR A C 1
ATOM 1637 O O . TYR A 1 217 ? 1.120 6.790 -17.830 1.00 92.38 217 TYR A O 1
ATOM 1645 N N . ASN A 1 218 ? 0.485 7.429 -19.874 1.00 89.81 218 ASN A N 1
ATOM 1646 C CA . ASN A 1 218 ? -0.425 8.486 -19.431 1.00 89.81 218 ASN A CA 1
ATOM 1647 C C . ASN A 1 218 ? -1.886 8.027 -19.289 1.00 89.81 218 ASN A C 1
ATOM 1649 O O . ASN A 1 218 ? -2.807 8.757 -19.660 1.00 89.81 218 ASN A O 1
ATOM 1653 N N . HIS A 1 219 ? -2.115 6.811 -18.790 1.00 88.06 219 HIS A N 1
ATOM 1654 C CA . HIS A 1 219 ? -3.465 6.249 -18.712 1.00 88.06 219 HIS A CA 1
ATOM 1655 C C . HIS A 1 219 ? -4.306 6.881 -17.602 1.00 88.06 219 HIS A C 1
ATOM 1657 O O . HIS A 1 219 ? -5.456 7.250 -17.841 1.00 88.06 219 HIS A O 1
ATOM 1663 N N . GLY A 1 220 ? -3.721 7.066 -16.419 1.00 86.06 220 GLY A N 1
ATOM 1664 C CA . GLY A 1 220 ? -4.315 7.883 -15.369 1.00 86.06 220 GLY A CA 1
ATOM 1665 C C . GLY A 1 220 ? -5.458 7.241 -14.585 1.00 86.06 220 GLY A C 1
ATOM 1666 O O . GLY A 1 220 ? -6.292 7.949 -14.020 1.00 86.06 220 GLY A O 1
ATOM 1667 N N . VAL A 1 221 ? -5.552 5.909 -14.577 1.00 84.31 221 VAL A N 1
ATOM 1668 C CA . VAL A 1 221 ? -6.700 5.196 -13.988 1.00 84.31 221 VAL A CA 1
ATOM 1669 C C . VAL A 1 221 ? -6.696 5.158 -12.460 1.00 84.31 221 VAL A C 1
ATOM 1671 O O . VAL A 1 221 ? -7.750 4.917 -11.871 1.00 84.31 221 VAL A O 1
ATOM 1674 N N . LEU A 1 222 ? -5.556 5.430 -11.819 1.00 81.62 222 LEU A N 1
ATOM 1675 C CA . LEU A 1 222 ? -5.398 5.393 -10.359 1.00 81.62 222 LEU A CA 1
ATOM 1676 C C . LEU A 1 222 ? -5.464 6.770 -9.681 1.00 81.62 222 LEU A C 1
ATOM 1678 O O . LEU A 1 222 ? -5.502 6.838 -8.455 1.00 81.62 222 LEU A O 1
ATOM 1682 N N . GLY A 1 223 ? -5.590 7.854 -10.452 1.00 84.38 223 GLY A N 1
ATOM 1683 C CA . GLY A 1 223 ? -5.827 9.206 -9.930 1.00 84.38 223 GLY A CA 1
ATOM 1684 C C . GLY A 1 223 ? -4.927 10.276 -10.542 1.00 84.38 223 GLY A C 1
ATOM 1685 O O . GLY A 1 223 ? -5.370 11.413 -10.706 1.00 84.38 223 GLY A O 1
ATOM 1686 N N . ASP A 1 224 ? -3.714 9.907 -10.943 1.00 90.81 224 ASP A N 1
ATOM 1687 C CA . ASP A 1 224 ? -2.804 10.726 -11.738 1.00 90.81 224 ASP A CA 1
ATOM 1688 C C . ASP A 1 224 ? -2.119 9.876 -12.821 1.00 90.81 224 ASP A C 1
ATOM 1690 O O . ASP A 1 224 ? -2.386 8.685 -12.926 1.00 90.81 224 ASP A O 1
ATOM 1694 N N . ALA A 1 225 ? -1.302 10.507 -13.668 1.00 93.50 225 ALA A N 1
ATOM 1695 C CA . ALA A 1 225 ? -0.601 9.865 -14.784 1.00 93.50 225 ALA A CA 1
ATOM 1696 C C . ALA A 1 225 ? 0.874 9.536 -14.468 1.00 93.50 225 ALA A C 1
ATOM 1698 O O . ALA A 1 225 ? 1.696 9.489 -15.387 1.00 93.50 225 ALA A O 1
ATOM 1699 N N . ILE A 1 226 ? 1.219 9.398 -13.186 1.00 96.94 226 ILE A N 1
ATOM 1700 C CA . ILE A 1 226 ? 2.553 9.048 -12.712 1.00 96.94 226 ILE A CA 1
ATOM 1701 C C . ILE A 1 226 ? 2.528 7.612 -12.206 1.00 96.94 226 ILE A C 1
ATOM 1703 O O . ILE A 1 226 ? 1.869 7.276 -11.235 1.00 96.94 226 ILE A O 1
ATOM 1707 N N . GLU A 1 227 ? 3.319 6.769 -12.850 1.00 97.25 227 GLU A N 1
ATOM 1708 C CA . GLU A 1 227 ? 3.418 5.351 -12.527 1.00 97.25 227 GLU A CA 1
ATOM 1709 C C . GLU A 1 227 ? 4.824 5.037 -12.006 1.00 97.25 227 GLU A C 1
ATOM 1711 O O . GLU A 1 227 ? 5.759 5.832 -12.155 1.00 97.25 227 GLU A O 1
ATOM 1716 N N . ALA A 1 228 ? 5.020 3.868 -11.401 1.00 98.25 228 ALA A N 1
ATOM 1717 C CA . ALA A 1 228 ? 6.343 3.464 -10.932 1.00 98.25 228 ALA A CA 1
ATOM 1718 C C . ALA A 1 228 ? 7.171 2.802 -12.043 1.00 98.25 228 ALA A C 1
ATOM 1720 O O . ALA A 1 228 ? 6.659 2.047 -12.870 1.00 98.25 228 ALA A O 1
ATOM 1721 N N . SER A 1 229 ? 8.484 3.044 -12.037 1.00 98.62 229 SER A N 1
ATOM 1722 C CA . SER A 1 229 ? 9.445 2.351 -12.911 1.00 98.62 229 SER A CA 1
ATOM 1723 C C . SER A 1 229 ? 10.451 1.493 -12.149 1.00 98.62 229 SER A C 1
ATOM 1725 O O . SER A 1 229 ? 11.412 0.997 -12.736 1.00 98.62 229 SER A O 1
ATOM 1727 N N . ALA A 1 230 ? 10.237 1.296 -10.849 1.00 98.81 230 ALA A N 1
ATOM 1728 C CA . ALA A 1 230 ? 11.029 0.386 -10.046 1.00 98.81 230 ALA A CA 1
ATOM 1729 C C . ALA A 1 230 ? 10.263 -0.144 -8.828 1.00 98.81 230 ALA A C 1
ATOM 1731 O O . ALA A 1 230 ? 9.260 0.421 -8.390 1.00 98.81 230 ALA A O 1
ATOM 1732 N N . ILE A 1 231 ? 10.788 -1.228 -8.263 1.00 98.88 231 ILE A N 1
ATOM 1733 C CA . ILE A 1 231 ? 10.364 -1.812 -6.988 1.00 98.88 231 ILE A CA 1
ATOM 1734 C C . ILE A 1 231 ? 11.591 -1.827 -6.081 1.00 98.88 231 ILE A C 1
ATOM 1736 O O . ILE A 1 231 ? 12.657 -2.282 -6.496 1.00 98.88 231 ILE A O 1
ATOM 1740 N N . THR A 1 232 ? 11.469 -1.337 -4.852 1.00 98.88 232 THR A N 1
ATOM 1741 C CA . THR A 1 232 ? 12.578 -1.270 -3.897 1.00 98.88 232 THR A CA 1
ATOM 1742 C C . THR A 1 232 ? 12.267 -2.089 -2.653 1.00 98.88 232 THR A C 1
ATOM 1744 O O . THR A 1 232 ? 11.285 -1.826 -1.959 1.00 98.88 232 THR A O 1
ATOM 1747 N N . LEU A 1 233 ? 13.144 -3.052 -2.364 1.00 98.81 233 LEU A N 1
ATOM 1748 C CA . LEU A 1 233 ? 13.155 -3.843 -1.138 1.00 98.81 233 LEU A CA 1
ATOM 1749 C C . LEU A 1 233 ? 14.079 -3.178 -0.113 1.00 98.81 233 LEU A C 1
ATOM 1751 O O . LEU A 1 233 ? 15.250 -2.900 -0.399 1.00 98.81 233 LEU A O 1
ATOM 1755 N N . VAL A 1 234 ? 13.565 -2.929 1.087 1.00 98.81 234 VAL A N 1
ATOM 1756 C CA . VAL A 1 234 ? 14.266 -2.226 2.165 1.00 98.81 234 VAL A CA 1
ATOM 1757 C C . VAL A 1 234 ? 14.322 -3.095 3.416 1.00 98.81 234 VAL A C 1
ATOM 1759 O O . VAL A 1 234 ? 13.308 -3.570 3.917 1.00 98.81 234 VAL A O 1
ATOM 1762 N N . GLU A 1 235 ? 15.520 -3.249 3.962 1.00 98.00 235 GLU A N 1
ATOM 1763 C CA . GLU A 1 235 ? 15.749 -3.794 5.295 1.00 98.00 235 GLU A CA 1
ATOM 1764 C C . GLU A 1 235 ? 15.558 -2.689 6.336 1.00 98.00 235 GLU A C 1
ATOM 1766 O O . GLU A 1 235 ? 16.013 -1.561 6.134 1.00 98.00 235 GLU A O 1
ATOM 1771 N N . THR A 1 236 ? 14.906 -3.001 7.456 1.00 97.38 236 THR A N 1
ATOM 1772 C CA . THR A 1 236 ? 14.599 -2.012 8.504 1.00 97.38 236 THR A CA 1
ATOM 1773 C C . THR A 1 236 ? 15.487 -2.128 9.739 1.00 97.38 236 THR A C 1
ATOM 1775 O O . THR A 1 236 ? 15.665 -1.142 10.457 1.00 97.38 236 THR A O 1
ATOM 1778 N N . SER A 1 237 ? 16.109 -3.291 9.954 1.00 93.06 237 SER A N 1
ATOM 1779 C CA . SER A 1 237 ? 16.991 -3.580 11.087 1.00 93.06 237 SER A CA 1
ATOM 1780 C C . SER A 1 237 ? 18.387 -3.997 10.607 1.00 93.06 237 SER A C 1
ATOM 1782 O O . SER A 1 237 ? 18.491 -4.835 9.719 1.00 93.06 237 SER A O 1
ATOM 1784 N N . PRO A 1 238 ? 19.479 -3.444 11.170 1.00 91.69 238 PRO A N 1
ATOM 1785 C CA . PRO A 1 238 ? 19.520 -2.521 12.311 1.00 91.69 238 PRO A CA 1
ATOM 1786 C C . PRO A 1 238 ? 19.184 -1.063 11.951 1.00 91.69 238 PRO A C 1
ATOM 1788 O O . PRO A 1 238 ? 19.121 -0.211 12.835 1.00 91.69 238 PRO A O 1
ATOM 1791 N N . LYS A 1 239 ? 19.032 -0.750 10.661 1.00 92.12 239 LYS A N 1
ATOM 1792 C CA . LYS A 1 239 ? 18.643 0.568 10.146 1.00 92.12 239 LYS A CA 1
ATOM 1793 C C . LYS A 1 239 ? 18.039 0.424 8.752 1.00 92.12 239 LYS A C 1
ATOM 1795 O O . LYS A 1 239 ? 18.357 -0.542 8.063 1.00 92.12 239 LYS A O 1
ATOM 1800 N N . LEU A 1 240 ? 17.287 1.437 8.314 1.00 96.75 240 LEU A N 1
ATOM 1801 C CA . LEU A 1 240 ? 16.783 1.520 6.941 1.00 96.75 240 LEU A CA 1
ATOM 1802 C C . LEU A 1 240 ? 17.928 1.402 5.919 1.00 96.75 240 LEU A C 1
ATOM 1804 O O . LEU A 1 240 ? 18.860 2.215 5.921 1.00 96.75 240 LEU A O 1
ATOM 1808 N N . ARG A 1 241 ? 17.850 0.404 5.037 1.00 98.00 241 ARG A N 1
ATOM 1809 C CA . ARG A 1 241 ? 18.833 0.152 3.976 1.00 98.00 241 ARG A CA 1
ATOM 1810 C C . ARG A 1 241 ? 18.161 -0.479 2.761 1.00 98.00 241 ARG A C 1
ATOM 1812 O O . ARG A 1 241 ? 17.475 -1.483 2.895 1.00 98.00 241 ARG A O 1
ATOM 1819 N N . VAL A 1 242 ? 18.417 0.062 1.570 1.00 98.62 242 VAL A N 1
ATOM 1820 C CA . VAL A 1 242 ? 18.013 -0.596 0.318 1.00 98.62 242 VAL A CA 1
ATOM 1821 C C . VAL A 1 242 ? 18.769 -1.919 0.185 1.00 98.62 242 VAL A C 1
ATOM 1823 O O . VAL A 1 242 ? 20.001 -1.930 0.192 1.00 98.62 242 VAL A O 1
ATOM 1826 N N . MET A 1 243 ? 18.029 -3.021 0.084 1.00 98.19 243 MET A N 1
ATOM 1827 C CA . MET A 1 243 ? 18.570 -4.347 -0.216 1.00 98.19 243 MET A CA 1
ATOM 1828 C C . MET A 1 243 ? 18.661 -4.563 -1.719 1.00 98.19 243 MET A C 1
ATOM 1830 O O . MET A 1 243 ? 19.690 -5.027 -2.201 1.00 98.19 243 MET A O 1
ATOM 1834 N N . GLN A 1 244 ? 17.590 -4.212 -2.434 1.00 98.44 244 GLN A N 1
ATOM 1835 C CA . GLN A 1 244 ? 17.483 -4.408 -3.870 1.00 98.44 244 GLN A CA 1
ATOM 1836 C C . GLN A 1 244 ? 16.568 -3.363 -4.504 1.00 98.44 244 GLN A C 1
ATOM 1838 O O . GLN A 1 244 ? 15.593 -2.922 -3.893 1.00 98.44 244 GLN A O 1
ATOM 1843 N N . THR A 1 245 ? 16.880 -3.007 -5.749 1.00 98.75 245 THR A N 1
ATOM 1844 C CA . THR A 1 245 ? 15.994 -2.235 -6.622 1.00 98.75 245 THR A CA 1
ATOM 1845 C C . THR A 1 245 ? 15.832 -2.976 -7.941 1.00 98.75 245 THR A C 1
ATOM 1847 O O . THR A 1 245 ? 16.801 -3.155 -8.676 1.00 98.75 245 THR A O 1
ATOM 1850 N N . ILE A 1 246 ? 14.602 -3.379 -8.246 1.00 98.75 246 ILE A N 1
ATOM 1851 C CA . ILE A 1 246 ? 14.225 -4.004 -9.513 1.00 98.75 246 ILE A CA 1
ATOM 1852 C C . ILE A 1 246 ? 13.783 -2.880 -10.447 1.00 98.75 246 ILE A C 1
ATOM 1854 O O . ILE A 1 246 ? 12.782 -2.219 -10.175 1.00 98.75 246 ILE A O 1
ATOM 1858 N N . LEU A 1 247 ? 14.545 -2.628 -11.512 1.00 98.56 247 LEU A N 1
ATOM 1859 C CA . LEU A 1 247 ? 14.228 -1.600 -12.504 1.00 98.56 247 LEU A CA 1
ATOM 1860 C C . LEU A 1 247 ? 13.308 -2.160 -13.588 1.00 98.56 247 LEU A C 1
ATOM 1862 O O . LEU A 1 247 ? 13.514 -3.269 -14.078 1.00 98.56 247 LEU A O 1
ATOM 1866 N N . IL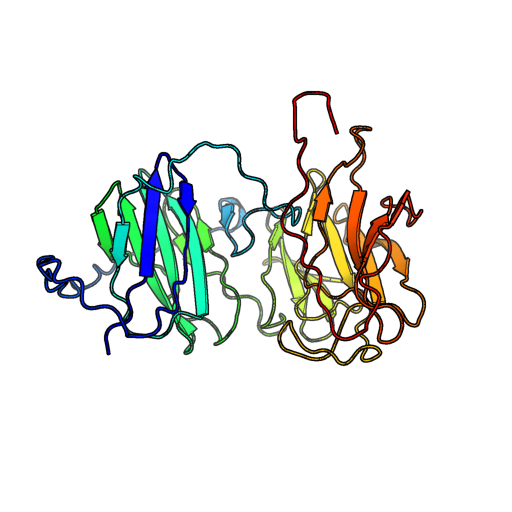E A 1 248 ? 12.324 -1.359 -13.986 1.00 98.38 248 ILE A N 1
ATOM 1867 C CA . ILE A 1 248 ? 11.416 -1.662 -15.086 1.00 98.38 248 ILE A CA 1
ATOM 1868 C C . ILE A 1 248 ? 11.865 -0.884 -16.321 1.00 98.38 248 ILE A C 1
ATOM 1870 O O . ILE A 1 248 ? 11.842 0.355 -16.371 1.00 98.38 248 ILE A O 1
ATOM 1874 N N . GLU A 1 249 ? 12.305 -1.644 -17.319 1.00 96.75 249 GLU A N 1
ATOM 1875 C CA . GLU A 1 249 ? 12.813 -1.110 -18.575 1.00 96.75 249 GLU A CA 1
ATOM 1876 C C . GLU A 1 249 ? 11.708 -0.436 -19.391 1.00 96.75 249 GLU A C 1
ATOM 1878 O O . GLU A 1 249 ? 10.574 -0.908 -19.484 1.00 96.75 249 GLU A O 1
ATOM 1883 N N . ALA A 1 250 ? 12.051 0.679 -20.036 1.00 96.44 250 ALA A N 1
ATOM 1884 C CA . ALA A 1 250 ? 11.132 1.340 -20.950 1.00 96.44 250 ALA A CA 1
ATOM 1885 C C . ALA A 1 250 ? 10.790 0.412 -22.142 1.00 96.44 250 ALA A C 1
ATOM 1887 O O . ALA A 1 250 ? 11.670 -0.280 -22.659 1.00 96.44 250 ALA A O 1
ATOM 1888 N N . PRO A 1 251 ? 9.544 0.428 -22.649 1.00 95.81 251 PRO A N 1
ATOM 1889 C CA . PRO A 1 251 ? 8.489 1.398 -22.354 1.00 95.81 251 PRO A CA 1
ATOM 1890 C C . PRO A 1 251 ? 7.560 1.005 -21.194 1.00 95.81 251 PRO A C 1
ATOM 1892 O O . PRO A 1 251 ? 6.538 1.662 -21.026 1.00 95.81 251 PRO A O 1
ATOM 1895 N N . ASP A 1 252 ? 7.864 -0.051 -20.438 1.00 97.44 252 ASP A N 1
ATOM 1896 C CA . ASP A 1 252 ? 6.981 -0.526 -19.375 1.00 97.44 252 ASP A CA 1
ATOM 1897 C C . ASP A 1 252 ? 6.996 0.387 -18.140 1.00 97.44 252 ASP A C 1
ATOM 1899 O O . ASP A 1 252 ? 7.996 1.041 -17.811 1.00 97.44 252 ASP A O 1
ATOM 1903 N N . VAL A 1 253 ? 5.858 0.392 -17.450 1.00 97.75 253 VAL A N 1
ATOM 1904 C CA . VAL A 1 253 ? 5.656 0.936 -16.103 1.00 97.75 253 VAL A CA 1
ATOM 1905 C C . VAL A 1 253 ? 4.866 -0.063 -15.264 1.00 97.75 253 VAL A C 1
ATOM 1907 O O . VAL A 1 253 ? 4.195 -0.934 -15.818 1.00 97.75 253 VAL A O 1
ATOM 1910 N N . ILE A 1 254 ? 4.913 0.074 -13.943 1.00 97.81 254 ILE A N 1
ATOM 1911 C CA . ILE A 1 254 ? 4.023 -0.639 -13.022 1.00 97.81 254 ILE A CA 1
ATOM 1912 C C . ILE A 1 254 ? 2.758 0.198 -12.858 1.00 97.81 254 ILE A C 1
ATOM 1914 O O . ILE A 1 254 ? 2.821 1.270 -12.269 1.00 97.81 254 ILE A O 1
ATOM 1918 N N . GLU A 1 255 ? 1.632 -0.299 -13.368 1.00 94.88 255 GLU A N 1
ATOM 1919 C CA . GLU A 1 255 ? 0.328 0.376 -13.298 1.00 94.88 255 GLU A CA 1
ATOM 1920 C C . GLU A 1 255 ? -0.469 -0.127 -12.082 1.00 94.88 255 GLU A C 1
ATOM 1922 O O . GLU A 1 255 ? -1.390 -0.949 -12.195 1.00 94.88 255 GLU A O 1
ATOM 1927 N N . GLY A 1 256 ? -0.057 0.325 -10.895 1.00 94.06 256 GLY A N 1
ATOM 1928 C CA . GLY A 1 256 ? -0.562 -0.126 -9.598 1.00 94.06 256 GLY A CA 1
ATOM 1929 C C . GLY A 1 256 ? -0.009 0.698 -8.433 1.00 94.06 256 GLY A C 1
ATOM 1930 O O . GLY A 1 256 ? 1.070 1.269 -8.532 1.00 94.06 256 GLY A O 1
ATOM 1931 N N . LEU A 1 257 ? -0.726 0.718 -7.302 1.00 93.69 257 LEU A N 1
ATOM 1932 C CA . LEU A 1 257 ? -0.275 1.395 -6.070 1.00 93.69 257 LEU A CA 1
ATOM 1933 C C . LEU A 1 257 ? 0.553 0.486 -5.150 1.00 93.69 257 LEU A C 1
ATOM 1935 O O . LEU A 1 257 ? 1.164 0.957 -4.191 1.00 93.69 257 LEU A O 1
ATOM 1939 N N . SER A 1 258 ? 0.552 -0.822 -5.401 1.00 95.44 258 SER A N 1
ATOM 1940 C CA . SER A 1 258 ? 1.313 -1.812 -4.642 1.00 95.44 258 SER A CA 1
ATOM 1941 C C . SER A 1 258 ? 1.467 -3.112 -5.430 1.00 95.44 258 SER A C 1
ATOM 1943 O O . SER A 1 258 ? 0.539 -3.483 -6.152 1.00 95.44 258 SER A O 1
ATOM 1945 N N . PRO A 1 259 ? 2.582 -3.842 -5.267 1.00 97.06 259 PRO A N 1
ATOM 1946 C CA . PRO A 1 259 ? 2.659 -5.244 -5.664 1.00 97.06 259 PRO A CA 1
ATOM 1947 C C . PRO A 1 259 ? 1.741 -6.144 -4.820 1.00 97.06 259 PRO A C 1
ATOM 1949 O O . PRO A 1 259 ? 1.198 -5.719 -3.800 1.00 97.06 259 PRO A O 1
ATOM 1952 N N . ILE A 1 260 ? 1.651 -7.417 -5.205 1.00 97.38 260 ILE A N 1
ATOM 1953 C CA . ILE A 1 260 ? 1.352 -8.516 -4.276 1.00 97.38 260 ILE A CA 1
ATOM 1954 C C . ILE A 1 260 ? 2.686 -9.178 -3.915 1.00 97.38 260 ILE A C 1
ATOM 1956 O O . ILE A 1 260 ? 3.459 -9.503 -4.818 1.00 97.38 260 ILE A O 1
ATOM 1960 N N . TRP A 1 261 ? 2.955 -9.365 -2.620 1.00 97.25 261 TRP A N 1
ATOM 1961 C CA . TRP A 1 261 ? 4.196 -9.957 -2.110 1.00 97.25 261 TRP A CA 1
ATOM 1962 C C . TRP A 1 261 ? 3.931 -11.301 -1.412 1.00 97.25 261 TRP A C 1
ATOM 1964 O O . TRP A 1 261 ? 3.712 -11.384 -0.198 1.00 97.25 261 TRP A O 1
ATOM 1974 N N . ALA A 1 262 ? 3.911 -12.370 -2.205 1.00 95.06 262 ALA A N 1
ATOM 1975 C CA . ALA A 1 262 ? 3.466 -13.699 -1.792 1.00 95.06 262 ALA A CA 1
ATOM 1976 C C . ALA A 1 262 ? 4.365 -14.786 -2.387 1.00 95.06 262 ALA A C 1
ATOM 1978 O O . ALA A 1 262 ? 4.858 -14.621 -3.493 1.00 95.06 262 ALA A O 1
ATOM 1979 N N . ASP A 1 263 ? 4.566 -15.878 -1.656 1.00 92.88 263 ASP A N 1
ATOM 1980 C CA . ASP A 1 263 ? 5.264 -17.071 -2.149 1.00 92.88 263 ASP A CA 1
ATOM 1981 C C . ASP A 1 263 ? 4.352 -17.792 -3.153 1.00 92.88 263 ASP A C 1
ATOM 1983 O O . ASP A 1 263 ? 3.298 -18.304 -2.767 1.00 92.88 263 ASP A O 1
ATOM 1987 N N . LEU A 1 264 ? 4.682 -17.715 -4.448 1.00 90.69 264 LEU A N 1
ATOM 1988 C CA . LEU A 1 264 ? 3.813 -18.204 -5.520 1.00 90.69 264 LEU A CA 1
ATOM 1989 C C . LEU A 1 264 ? 4.028 -19.693 -5.799 1.00 90.69 264 LEU A C 1
ATOM 1991 O O . LEU A 1 264 ? 3.080 -20.376 -6.184 1.00 90.69 264 LEU A O 1
ATOM 1995 N N . ASP A 1 265 ? 5.258 -20.187 -5.659 1.00 87.69 265 ASP A N 1
ATOM 1996 C CA . ASP A 1 265 ? 5.626 -21.573 -5.961 1.00 87.69 265 ASP A CA 1
ATOM 1997 C C . ASP A 1 265 ? 5.921 -22.434 -4.724 1.00 87.69 265 ASP A C 1
ATOM 1999 O O . ASP A 1 265 ? 6.319 -23.594 -4.861 1.00 87.69 265 ASP A O 1
ATOM 2003 N N . ASN A 1 266 ? 5.615 -21.905 -3.537 1.00 89.00 266 ASN A N 1
ATOM 2004 C CA . ASN A 1 266 ? 5.679 -22.578 -2.242 1.00 89.00 266 ASN A CA 1
ATOM 2005 C C . ASN A 1 266 ? 7.098 -23.073 -1.908 1.00 89.00 266 ASN A C 1
ATOM 2007 O O . ASN A 1 266 ? 7.282 -24.157 -1.341 1.00 89.00 266 ASN A O 1
ATOM 2011 N N . ASP A 1 267 ? 8.114 -22.297 -2.303 1.00 90.62 267 ASP A N 1
ATOM 2012 C CA . ASP A 1 267 ? 9.526 -22.584 -2.027 1.00 90.62 267 ASP A CA 1
ATOM 2013 C C . ASP A 1 267 ? 10.028 -21.944 -0.715 1.00 90.62 267 ASP A C 1
ATOM 2015 O O . ASP A 1 267 ? 11.164 -22.184 -0.287 1.00 90.62 267 ASP A O 1
ATOM 2019 N N . GLY A 1 268 ? 9.156 -21.199 -0.028 1.00 91.06 268 GLY A N 1
ATOM 2020 C CA . GLY A 1 268 ? 9.433 -20.473 1.205 1.00 91.06 268 GLY A CA 1
ATOM 2021 C C . GLY A 1 268 ? 9.991 -19.067 0.982 1.00 91.06 268 GLY A C 1
ATOM 2022 O O . GLY A 1 268 ? 10.317 -18.392 1.963 1.00 91.06 268 GLY A O 1
ATOM 2023 N N . VAL A 1 269 ? 10.125 -18.616 -0.268 1.00 92.50 269 VAL A N 1
ATOM 2024 C CA . VAL A 1 269 ? 10.583 -17.276 -0.640 1.00 92.50 269 VAL A CA 1
ATOM 2025 C C . VAL A 1 269 ? 9.432 -16.520 -1.287 1.00 92.50 269 VAL A C 1
ATOM 2027 O O . VAL A 1 269 ? 8.736 -17.016 -2.162 1.00 92.50 269 VAL A O 1
ATOM 2030 N N . LYS A 1 270 ? 9.211 -15.275 -0.860 1.00 95.62 270 LYS A N 1
ATOM 2031 C CA . LYS A 1 270 ? 8.161 -14.455 -1.461 1.00 95.62 270 LYS A CA 1
ATOM 2032 C C . LYS A 1 270 ? 8.542 -14.013 -2.873 1.00 95.62 270 LYS A C 1
ATOM 2034 O O . LYS A 1 270 ? 9.673 -13.603 -3.127 1.00 95.62 270 LYS A O 1
ATOM 2039 N N . ASP A 1 271 ? 7.542 -13.958 -3.737 1.00 97.56 271 ASP A N 1
ATOM 2040 C CA . ASP A 1 271 ? 7.598 -13.374 -5.067 1.00 97.56 271 ASP A CA 1
ATOM 2041 C C . ASP A 1 271 ? 6.880 -12.036 -5.120 1.00 97.56 271 ASP A C 1
ATOM 2043 O O . ASP A 1 271 ? 6.007 -11.720 -4.309 1.00 97.56 271 ASP A O 1
ATOM 2047 N N . ILE A 1 272 ? 7.246 -11.241 -6.116 1.00 98.50 272 ILE A N 1
ATOM 2048 C CA . ILE A 1 272 ? 6.712 -9.911 -6.347 1.00 98.50 272 ILE A CA 1
ATOM 2049 C C . ILE A 1 272 ? 5.896 -9.940 -7.629 1.00 98.50 272 ILE A C 1
ATOM 2051 O O . ILE A 1 272 ? 6.436 -10.035 -8.733 1.00 98.50 272 ILE A O 1
ATOM 2055 N N . ILE A 1 273 ? 4.582 -9.829 -7.482 1.00 98.12 273 ILE A N 1
ATOM 2056 C CA . ILE A 1 273 ? 3.641 -9.857 -8.592 1.00 98.12 273 ILE A CA 1
ATOM 2057 C C . ILE A 1 273 ? 3.190 -8.422 -8.865 1.00 98.12 273 ILE A C 1
ATOM 2059 O O . ILE A 1 273 ? 2.624 -7.764 -7.992 1.00 98.12 273 ILE A O 1
ATOM 2063 N N . VAL A 1 274 ? 3.359 -7.945 -10.100 1.00 97.88 274 VAL A N 1
ATOM 2064 C CA . VAL A 1 274 ? 2.937 -6.602 -10.545 1.00 97.88 274 VAL A CA 1
ATOM 2065 C C . VAL A 1 274 ? 2.189 -6.639 -11.881 1.00 97.88 274 VAL A C 1
ATOM 2067 O O . VAL A 1 274 ? 2.380 -7.548 -12.693 1.00 97.88 274 VAL A O 1
ATOM 2070 N N . THR A 1 275 ? 1.368 -5.619 -12.138 1.00 97.31 275 THR A N 1
ATOM 2071 C CA . THR A 1 275 ? 0.864 -5.315 -13.483 1.00 97.31 275 THR A CA 1
ATOM 2072 C C . THR A 1 275 ? 1.840 -4.385 -14.195 1.00 97.31 275 THR A C 1
ATOM 2074 O O . THR A 1 275 ? 1.993 -3.235 -13.791 1.00 97.31 275 THR A O 1
ATOM 2077 N N . LEU A 1 276 ? 2.464 -4.861 -15.276 1.00 97.31 276 LEU A N 1
ATOM 2078 C CA . LEU A 1 276 ? 3.224 -4.002 -16.185 1.00 97.31 276 LEU A CA 1
ATOM 2079 C C . LEU A 1 276 ? 2.362 -3.544 -17.354 1.00 97.31 276 LEU A C 1
ATOM 2081 O O . LEU A 1 276 ? 1.693 -4.371 -17.974 1.00 97.31 276 LEU A O 1
ATOM 2085 N N . SER A 1 277 ? 2.456 -2.265 -17.708 1.00 96.31 277 SER A N 1
ATOM 2086 C CA . SER A 1 277 ? 1.688 -1.652 -18.794 1.00 96.31 277 SER A CA 1
ATOM 2087 C C . SER A 1 277 ? 2.550 -0.753 -19.673 1.00 96.31 277 SER A C 1
ATOM 2089 O O . SER A 1 277 ? 3.521 -0.152 -19.221 1.00 96.31 277 SER A O 1
ATOM 2091 N N . ASN A 1 278 ? 2.172 -0.655 -20.949 1.00 95.31 278 ASN A N 1
ATOM 2092 C CA . ASN A 1 278 ? 2.718 0.310 -21.899 1.00 95.31 278 ASN A CA 1
ATOM 2093 C C . ASN A 1 278 ? 1.719 0.577 -23.043 1.00 95.31 278 ASN A C 1
ATOM 2095 O O . ASN A 1 278 ? 0.798 -0.210 -23.281 1.00 95.31 278 ASN A O 1
ATOM 2099 N N . ASP A 1 279 ? 1.949 1.646 -23.809 1.00 93.81 279 ASP A N 1
ATOM 2100 C CA . ASP A 1 279 ? 1.067 2.080 -24.907 1.00 93.81 279 ASP A CA 1
ATOM 2101 C C . ASP A 1 279 ? 1.012 1.123 -26.110 1.00 93.81 279 ASP A C 1
ATOM 2103 O O . ASP A 1 279 ? 0.094 1.198 -26.928 1.00 93.81 279 ASP A O 1
ATOM 2107 N N . ARG A 1 280 ? 2.004 0.239 -26.270 1.00 91.25 280 ARG A N 1
ATOM 2108 C CA . ARG A 1 280 ? 2.140 -0.623 -27.455 1.00 91.25 280 ARG A CA 1
ATOM 2109 C C . ARG A 1 280 ? 1.392 -1.936 -27.289 1.00 91.25 280 ARG A C 1
ATOM 2111 O O . ARG A 1 280 ? 0.627 -2.317 -28.169 1.00 91.25 280 ARG A O 1
ATOM 2118 N N . SER A 1 281 ? 1.646 -2.640 -26.191 1.00 92.62 281 SER A N 1
ATOM 2119 C CA . SER A 1 281 ? 1.102 -3.973 -25.930 1.00 92.62 281 SER A CA 1
ATOM 2120 C C . SER A 1 281 ? 0.014 -3.986 -24.858 1.00 92.62 281 SER A C 1
ATOM 2122 O O . SER A 1 281 ? -0.766 -4.935 -24.818 1.00 92.62 281 SER A O 1
ATOM 2124 N N . GLY A 1 282 ? -0.079 -2.955 -24.014 1.00 94.56 282 GLY A N 1
ATOM 2125 C CA . GLY A 1 282 ? -1.010 -2.917 -22.885 1.00 94.56 282 GLY A CA 1
ATOM 2126 C C . GLY A 1 282 ? -0.565 -3.745 -21.682 1.00 94.56 282 GLY A C 1
ATOM 2127 O O . GLY A 1 282 ? 0.565 -4.238 -21.636 1.00 94.56 282 GLY A O 1
ATOM 2128 N N . ALA A 1 283 ? -1.477 -3.885 -20.716 1.00 95.31 283 ALA A N 1
ATOM 2129 C CA . ALA A 1 283 ? -1.211 -4.515 -19.428 1.00 95.31 283 ALA A CA 1
ATOM 2130 C C . ALA A 1 283 ? -0.908 -6.021 -19.522 1.00 95.31 283 ALA A C 1
ATOM 2132 O O . ALA A 1 283 ? -1.534 -6.753 -20.297 1.00 95.31 283 ALA A O 1
ATOM 2133 N N . ARG A 1 284 ? -0.003 -6.495 -18.663 1.00 96.25 284 ARG A N 1
ATOM 2134 C CA . ARG A 1 284 ? 0.296 -7.909 -18.390 1.00 96.25 284 ARG A CA 1
ATOM 2135 C C . ARG A 1 284 ? 0.650 -8.110 -16.918 1.00 96.25 284 ARG A C 1
ATOM 2137 O O . ARG A 1 284 ? 1.097 -7.174 -16.268 1.00 96.25 284 ARG A O 1
ATOM 2144 N N . ILE A 1 285 ? 0.474 -9.328 -16.410 1.00 97.06 285 ILE A N 1
ATOM 2145 C CA . ILE A 1 285 ? 0.969 -9.698 -15.078 1.00 97.06 285 ILE A CA 1
ATOM 2146 C C . ILE A 1 285 ? 2.381 -10.243 -15.215 1.00 97.06 285 ILE A C 1
ATOM 2148 O O . ILE A 1 285 ? 2.637 -11.052 -16.110 1.00 97.06 285 ILE A O 1
ATOM 2152 N N . VAL A 1 286 ? 3.261 -9.801 -14.325 1.00 97.56 286 VAL A N 1
ATOM 2153 C CA . VAL A 1 286 ? 4.656 -10.223 -14.247 1.00 97.56 286 VAL A CA 1
ATOM 2154 C C . VAL A 1 286 ? 4.986 -10.617 -12.815 1.00 97.56 286 VAL A C 1
ATOM 2156 O O . VAL A 1 286 ? 4.508 -9.984 -11.874 1.00 97.56 286 VAL A O 1
ATOM 2159 N N . VAL A 1 287 ? 5.796 -11.662 -12.672 1.00 98.06 287 VAL A N 1
ATOM 2160 C CA . VAL A 1 287 ? 6.273 -12.190 -11.395 1.00 98.06 287 VAL A CA 1
ATOM 2161 C C . VAL A 1 287 ? 7.794 -12.117 -11.372 1.00 98.06 287 VAL A C 1
ATOM 2163 O O . VAL A 1 287 ? 8.456 -12.670 -12.253 1.00 98.06 287 VAL A O 1
ATOM 2166 N N . TYR A 1 288 ? 8.340 -11.462 -10.354 1.00 98.44 288 TYR A N 1
ATOM 2167 C CA . TYR A 1 288 ? 9.771 -11.401 -10.079 1.00 98.44 288 TYR A CA 1
ATOM 2168 C C . TYR A 1 288 ? 10.096 -12.113 -8.767 1.00 98.44 288 TYR A C 1
ATOM 2170 O O . TYR A 1 288 ? 9.343 -11.986 -7.805 1.00 98.44 288 TYR A O 1
ATOM 2178 N N . ARG A 1 289 ? 11.258 -12.764 -8.687 1.00 97.75 289 ARG A N 1
ATOM 2179 C CA . ARG A 1 289 ? 11.905 -13.032 -7.395 1.00 97.75 289 ARG A CA 1
ATOM 2180 C C . ARG A 1 289 ? 12.335 -11.710 -6.754 1.00 97.75 289 ARG A C 1
ATOM 2182 O O . ARG A 1 289 ? 12.549 -10.709 -7.441 1.00 97.75 289 ARG A O 1
ATOM 2189 N N . GLU A 1 290 ? 12.560 -11.721 -5.442 1.00 97.25 290 GLU A N 1
ATOM 2190 C CA . GLU A 1 290 ? 13.080 -10.558 -4.701 1.00 97.25 290 GLU A CA 1
ATOM 2191 C C . GLU A 1 290 ? 14.443 -10.055 -5.199 1.00 97.25 290 GLU A C 1
ATOM 2193 O O . GLU A 1 290 ? 14.768 -8.885 -5.004 1.00 97.25 290 GLU A O 1
ATOM 2198 N N . ASP A 1 291 ? 15.237 -10.904 -5.859 1.00 96.25 291 ASP A N 1
ATOM 2199 C CA . ASP A 1 291 ? 16.511 -10.520 -6.478 1.00 96.25 291 ASP A CA 1
ATOM 2200 C C . ASP A 1 291 ? 16.347 -9.833 -7.850 1.00 96.25 291 ASP A C 1
ATOM 2202 O O . ASP A 1 291 ? 17.321 -9.324 -8.406 1.00 96.25 291 ASP A O 1
ATOM 2206 N N . GLY A 1 292 ? 15.121 -9.743 -8.375 1.00 97.31 292 GLY A N 1
ATOM 2207 C CA . GLY A 1 292 ? 14.800 -9.152 -9.674 1.00 97.31 292 GLY A CA 1
ATOM 2208 C C . GLY A 1 292 ? 14.783 -10.134 -10.841 1.00 97.31 292 GLY A C 1
ATOM 2209 O O . GLY A 1 292 ? 14.523 -9.713 -11.969 1.00 97.31 292 GLY A O 1
ATOM 2210 N N . MET A 1 293 ? 15.027 -11.428 -10.615 1.00 96.88 293 MET A N 1
ATOM 2211 C CA . MET A 1 293 ? 14.871 -12.439 -11.655 1.00 96.88 293 MET A CA 1
ATOM 2212 C C . MET A 1 293 ? 13.400 -12.557 -12.072 1.00 96.88 293 MET A C 1
ATOM 2214 O O . MET A 1 293 ? 12.524 -12.786 -11.242 1.00 96.88 293 MET A O 1
ATOM 2218 N N . LEU A 1 294 ? 13.133 -12.441 -13.374 1.00 97.19 294 LEU A N 1
ATOM 2219 C CA . LEU A 1 294 ? 11.817 -12.709 -13.952 1.00 97.19 294 LEU A CA 1
ATOM 2220 C C . LEU A 1 294 ? 11.495 -14.207 -13.854 1.00 97.19 294 LEU A C 1
ATOM 2222 O O . LEU A 1 294 ? 12.220 -15.027 -14.417 1.00 97.19 294 LEU A O 1
ATOM 2226 N N . LEU A 1 295 ? 10.392 -14.551 -13.191 1.00 95.88 295 LEU A N 1
ATOM 2227 C CA . LEU A 1 295 ? 9.909 -15.929 -13.066 1.00 95.88 295 LEU A CA 1
ATOM 2228 C C . LEU A 1 295 ? 8.851 -16.283 -14.095 1.00 95.88 295 LEU A C 1
ATOM 2230 O O . LEU A 1 295 ? 8.895 -17.351 -14.701 1.00 95.88 295 LEU A O 1
ATOM 2234 N N . ALA A 1 296 ? 7.877 -15.394 -14.269 1.00 95.69 296 ALA A N 1
ATOM 2235 C CA . ALA A 1 296 ? 6.729 -15.636 -15.121 1.00 95.69 296 ALA A CA 1
ATOM 2236 C C . ALA A 1 296 ? 6.149 -14.323 -15.641 1.00 95.69 296 ALA A C 1
ATOM 2238 O O . ALA A 1 296 ? 6.199 -13.287 -14.977 1.00 95.69 296 ALA A O 1
ATOM 2239 N N . GLU A 1 297 ? 5.536 -14.385 -16.819 1.00 96.38 297 GLU A N 1
ATOM 2240 C CA . GLU A 1 297 ? 4.711 -13.306 -17.345 1.00 96.38 297 GLU A CA 1
ATOM 2241 C C . GLU A 1 297 ? 3.534 -13.858 -18.151 1.00 96.38 297 GLU A C 1
ATOM 2243 O O . GLU A 1 297 ? 3.614 -14.907 -18.793 1.00 96.38 297 GLU A O 1
ATOM 2248 N N . THR A 1 298 ? 2.417 -13.138 -18.132 1.00 95.31 298 THR A N 1
ATOM 2249 C CA . THR A 1 298 ? 1.289 -13.422 -19.025 1.00 95.31 298 THR A CA 1
ATOM 2250 C C . THR A 1 298 ? 1.494 -12.733 -20.373 1.00 95.31 298 THR A C 1
ATOM 2252 O O . THR A 1 298 ? 2.067 -11.642 -20.400 1.00 95.31 298 THR A O 1
ATOM 22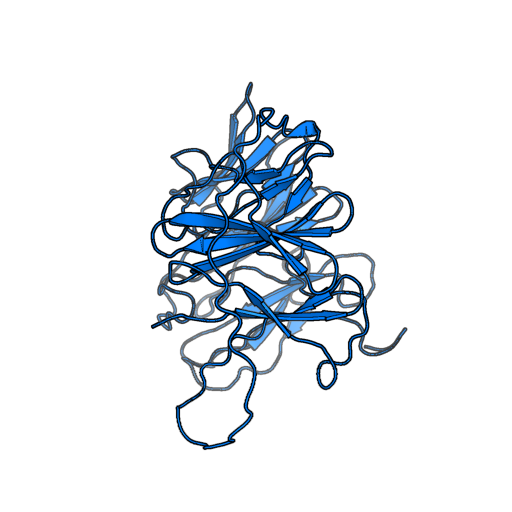55 N N . PRO A 1 299 ? 0.905 -13.236 -21.474 1.00 95.31 299 PRO A N 1
ATOM 2256 C CA . PRO A 1 299 ? 0.753 -12.430 -22.679 1.00 95.31 299 PRO A CA 1
ATOM 2257 C C . PRO A 1 299 ? 0.055 -11.094 -22.362 1.00 95.31 299 PRO A C 1
ATOM 2259 O O . PRO A 1 299 ? -0.890 -11.081 -21.562 1.00 95.31 299 PRO A O 1
ATOM 2262 N N . PRO A 1 300 ? 0.489 -9.978 -22.968 1.00 94.62 300 PRO A N 1
ATOM 2263 C CA . PRO A 1 300 ? -0.163 -8.692 -22.770 1.00 94.62 300 PRO A CA 1
ATOM 2264 C C . PRO A 1 300 ? -1.562 -8.676 -23.393 1.00 94.62 300 PRO A C 1
ATOM 2266 O O . PRO A 1 300 ? -1.842 -9.418 -24.335 1.00 94.62 300 PRO A O 1
ATOM 2269 N N . ILE A 1 301 ? -2.444 -7.808 -22.882 1.00 92.38 301 ILE A N 1
ATOM 2270 C CA . ILE A 1 301 ? -3.836 -7.674 -23.361 1.00 92.38 301 ILE A CA 1
ATOM 2271 C C . ILE A 1 301 ? -3.912 -7.350 -24.866 1.00 92.38 301 ILE A C 1
ATOM 2273 O O . ILE A 1 301 ? -4.908 -7.664 -25.517 1.00 92.38 301 ILE A O 1
ATOM 2277 N N . GLY A 1 302 ? -2.862 -6.757 -25.434 1.00 91.25 302 GLY A N 1
ATOM 2278 C CA . GLY A 1 302 ? -2.699 -6.536 -26.870 1.00 91.25 302 GLY A CA 1
ATOM 2279 C C . GLY A 1 302 ? -3.044 -5.122 -27.336 1.00 91.25 302 GLY A C 1
ATOM 2280 O O . GLY A 1 302 ? -2.892 -4.833 -28.520 1.00 91.25 302 GLY A O 1
ATOM 2281 N N . LEU A 1 303 ? -3.495 -4.243 -26.434 1.00 88.94 303 LEU A N 1
ATOM 2282 C CA . LEU A 1 303 ? -3.788 -2.831 -26.697 1.00 88.94 303 LEU A CA 1
ATOM 2283 C C . LEU A 1 303 ? -3.451 -1.988 -25.459 1.00 88.94 303 LEU A C 1
ATOM 2285 O O . LEU A 1 303 ? -3.843 -2.363 -24.352 1.00 88.94 303 LEU A O 1
ATOM 2289 N N . GLY A 1 304 ? -2.778 -0.849 -25.658 1.00 88.69 304 GLY A N 1
ATOM 2290 C CA . GLY A 1 304 ? -2.560 0.169 -24.622 1.00 88.69 304 GLY A CA 1
ATOM 2291 C C . GLY A 1 304 ? -3.867 0.725 -24.042 1.00 88.69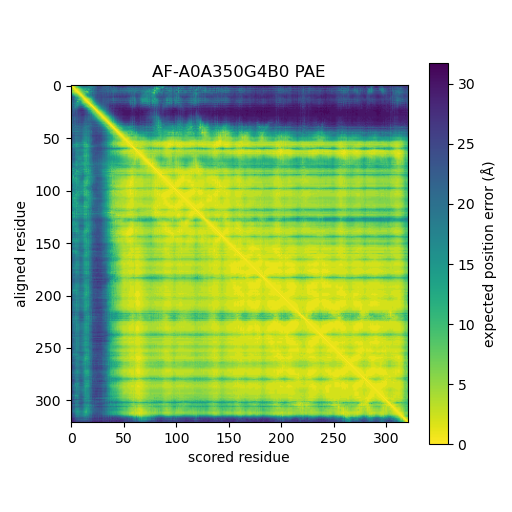 304 GLY A C 1
ATOM 2292 O O . GLY A 1 304 ? -4.948 0.516 -24.603 1.00 88.69 304 GLY A O 1
ATOM 2293 N N . HIS A 1 305 ? -3.772 1.410 -22.899 1.00 87.94 305 HIS A N 1
ATOM 2294 C CA . HIS A 1 305 ? -4.913 2.004 -22.179 1.00 87.94 305 HIS A CA 1
ATOM 2295 C C . HIS A 1 305 ? -5.989 0.969 -21.826 1.00 87.94 305 HIS A C 1
ATOM 2297 O O . HIS A 1 305 ? -7.198 1.200 -21.906 1.00 87.94 305 HIS A O 1
ATOM 2303 N N . ARG A 1 306 ? -5.529 -0.230 -21.459 1.00 89.06 306 ARG A N 1
ATOM 2304 C CA . ARG A 1 306 ? -6.338 -1.322 -20.921 1.00 89.06 306 ARG A CA 1
ATOM 2305 C C . ARG A 1 306 ? -5.695 -1.791 -19.638 1.00 89.06 306 ARG A C 1
ATOM 2307 O O . ARG A 1 306 ? -4.531 -2.173 -19.643 1.00 89.06 306 ARG A O 1
ATOM 2314 N N . TRP A 1 307 ? -6.478 -1.781 -18.571 1.00 83.06 307 TRP A N 1
ATOM 2315 C CA . TRP A 1 307 ? -5.985 -2.096 -17.244 1.00 83.06 307 TRP A CA 1
ATOM 2316 C C . TRP A 1 307 ? -6.287 -3.543 -16.866 1.00 83.06 307 TRP A C 1
ATOM 2318 O O . TRP A 1 307 ? -7.391 -4.046 -17.103 1.00 83.06 307 TRP A O 1
ATOM 2328 N N . ARG A 1 308 ? -5.303 -4.205 -16.254 1.00 88.69 308 ARG A N 1
ATOM 2329 C CA . ARG A 1 308 ? -5.468 -5.499 -15.593 1.00 88.69 308 ARG A CA 1
ATOM 2330 C C . ARG A 1 308 ? -5.152 -5.318 -14.117 1.00 88.69 308 ARG A C 1
ATOM 2332 O O . ARG A 1 308 ? -4.003 -5.087 -13.762 1.00 88.69 308 ARG A O 1
ATOM 2339 N N . HIS A 1 309 ? -6.165 -5.441 -13.270 1.00 85.69 309 HIS A N 1
ATOM 2340 C CA . HIS A 1 309 ? -5.986 -5.304 -11.831 1.00 85.69 309 HIS A CA 1
ATOM 2341 C C . HIS A 1 309 ? -5.646 -6.643 -11.175 1.00 85.69 309 HIS A C 1
ATOM 2343 O O . HIS A 1 309 ? -6.206 -7.682 -11.535 1.00 85.69 309 HIS A O 1
ATOM 2349 N N . GLN A 1 310 ? -4.754 -6.593 -10.194 1.00 90.88 310 GLN A N 1
ATOM 2350 C CA . GLN A 1 310 ? -4.417 -7.709 -9.321 1.00 90.88 310 GLN A CA 1
ATOM 2351 C C . GLN A 1 310 ? -5.305 -7.628 -8.084 1.00 90.88 310 GLN A C 1
ATOM 2353 O O . GLN A 1 310 ? -5.481 -6.553 -7.525 1.00 90.88 310 GLN A O 1
ATOM 2358 N N . ILE A 1 311 ? -5.898 -8.746 -7.671 1.00 86.19 311 ILE A N 1
ATOM 2359 C CA . ILE A 1 311 ? -6.744 -8.774 -6.468 1.00 86.19 311 ILE A CA 1
ATOM 2360 C C . ILE A 1 311 ? -6.059 -9.592 -5.380 1.00 86.19 311 ILE A C 1
ATOM 2362 O O . ILE A 1 311 ? -5.838 -9.096 -4.283 1.00 86.19 311 ILE A O 1
ATOM 2366 N N . ALA A 1 312 ? -5.731 -10.843 -5.688 1.00 90.00 312 ALA A N 1
ATOM 2367 C CA . ALA A 1 312 ? -5.163 -11.782 -4.740 1.00 90.00 312 ALA A CA 1
ATOM 2368 C C . ALA A 1 312 ? -4.413 -12.898 -5.478 1.00 90.00 312 ALA A C 1
ATOM 2370 O O . ALA A 1 312 ? -4.705 -13.178 -6.645 1.00 90.00 312 ALA A O 1
ATOM 2371 N N . VAL A 1 313 ? -3.488 -13.539 -4.770 1.00 89.44 313 VAL A N 1
ATOM 2372 C CA . VAL A 1 313 ? -2.817 -14.786 -5.148 1.00 89.44 313 VAL A CA 1
ATOM 2373 C C . VAL A 1 313 ? -3.089 -15.804 -4.044 1.00 89.44 313 VAL A C 1
ATOM 2375 O O . VAL A 1 313 ? -2.794 -15.540 -2.880 1.00 89.44 313 VAL A O 1
ATOM 2378 N N . ALA A 1 314 ? -3.669 -16.946 -4.400 1.00 86.44 314 ALA A N 1
ATOM 2379 C CA . ALA A 1 314 ? -3.977 -18.037 -3.481 1.00 86.44 314 ALA A CA 1
ATOM 2380 C C . ALA A 1 314 ? -3.958 -19.373 -4.230 1.00 86.44 314 ALA A C 1
ATOM 2382 O O . ALA A 1 314 ? -4.252 -19.396 -5.425 1.00 86.44 314 ALA A O 1
ATOM 2383 N N . GLU A 1 315 ? -3.679 -20.460 -3.509 1.00 79.00 315 GLU A N 1
ATOM 2384 C CA . GLU A 1 315 ? -3.875 -21.827 -4.006 1.00 79.00 315 GLU A CA 1
ATOM 2385 C C . GLU A 1 315 ? -5.363 -22.052 -4.325 1.00 79.00 315 GLU A C 1
ATOM 2387 O O . GLU A 1 315 ? -6.233 -21.732 -3.505 1.00 79.00 315 GLU A O 1
ATOM 2392 N N . PHE A 1 316 ? -5.682 -22.616 -5.494 1.00 69.69 316 PHE A N 1
ATOM 2393 C CA . PHE A 1 316 ? -7.072 -22.954 -5.829 1.00 69.69 316 PHE A CA 1
ATOM 2394 C C . PHE A 1 316 ? -7.517 -24.296 -5.226 1.00 69.69 316 PHE A C 1
ATOM 2396 O O . PHE A 1 316 ? -8.714 -24.512 -5.020 1.00 69.69 316 PHE A O 1
ATOM 2403 N N . GLU A 1 317 ? -6.574 -25.180 -4.897 1.00 64.81 317 GLU A N 1
ATOM 2404 C CA . GLU A 1 317 ? -6.800 -26.431 -4.172 1.00 64.81 317 GLU A CA 1
ATOM 2405 C C . GLU A 1 317 ? -5.576 -26.785 -3.315 1.00 64.81 317 GLU A C 1
ATOM 2407 O O . GLU A 1 317 ? -4.450 -26.476 -3.689 1.00 64.81 317 GLU A O 1
ATOM 2412 N N . ALA A 1 318 ? -5.776 -27.445 -2.167 1.00 58.31 318 ALA A N 1
ATOM 2413 C CA . ALA A 1 318 ? -4.670 -27.806 -1.278 1.00 58.31 318 ALA A CA 1
ATOM 2414 C C . ALA A 1 318 ? -3.657 -28.714 -2.003 1.00 58.31 318 ALA A C 1
ATOM 2416 O O . ALA A 1 318 ? -3.957 -29.876 -2.293 1.00 58.31 318 ALA A O 1
ATOM 2417 N N . GLY A 1 319 ? -2.459 -28.186 -2.269 1.00 57.47 319 GLY A N 1
ATOM 2418 C CA . GLY A 1 319 ? -1.404 -28.881 -3.012 1.00 57.47 319 GLY A CA 1
ATOM 2419 C C . GLY A 1 319 ? -1.561 -28.882 -4.540 1.00 57.47 319 GLY A C 1
ATOM 2420 O O . GLY A 1 319 ? -0.839 -29.624 -5.209 1.00 57.47 319 GLY A O 1
ATOM 2421 N N . GLY A 1 320 ? -2.484 -28.092 -5.090 1.00 49.50 320 GLY A N 1
ATOM 2422 C CA . GLY A 1 320 ? -2.538 -27.757 -6.516 1.00 49.50 320 GLY A CA 1
ATOM 2423 C C . GLY A 1 320 ? -2.108 -26.307 -6.770 1.00 49.50 320 GLY A C 1
ATOM 2424 O O . GLY A 1 320 ? -1.855 -25.577 -5.812 1.00 49.50 320 GLY A O 1
ATOM 2425 N N . PRO A 1 321 ? -1.963 -25.901 -8.045 1.00 43.34 321 PRO A N 1
ATOM 2426 C CA . PRO A 1 321 ? -1.645 -24.518 -8.394 1.00 43.34 321 PRO A CA 1
ATOM 2427 C C . PRO A 1 321 ? -2.754 -23.527 -8.003 1.00 43.34 321 PRO A C 1
ATOM 2429 O O . PRO A 1 321 ? -3.936 -23.928 -7.875 1.00 43.34 321 PRO A O 1
#

Foldseek 3Di:
DWDWWWWFDDDPDTDGDDDPDDPDDDDPDPDPPPPPDQDDAPDDDDD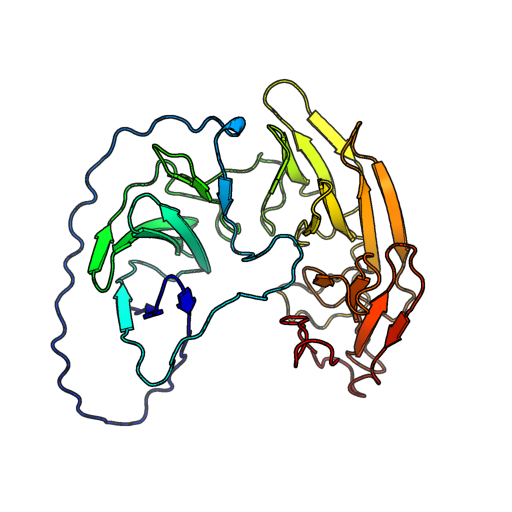PDQLLQWDKWFLQPALLSFQDDDDDDDPVPTDIAIDTDPAAFPEWIWDDADQFIKIWTQHQQQFIWIWTDHPNDIHTHDEPDGGAHGQATWMWIDHNVHIYTDHDPPQFQRQEDWDDDNQWTWGQGPQRWTWTDHPPDIDIHRQQFDRNAYWHADPQRKTKGFHDWDQLAQLCPVPGSTFGQWIWIWDPPPHTDTPDIQGHDPPKTFPDNYWNFADQPPPPFTKTWTWIAHQQQGTKIWIAGPNNHTDDIDRGPGGHSDDDDDHHHDAPDDVHD

Sequence (321 aa):
MIRKLKFFASGFLLTLLTACGSANEHRSDNVPQAEATMVPIPITSHTPIVLEQATLYTTQNDLTGNHVINGTTDLLDATTLDIPLDGKPTWLVSAPFKDGVVLTAIMNDGKALAFKISGQSFEPFDISTNILPAGLPPVLAVTEADIQLITPPSDASQHTNPILIGNNLIYIASNGDLVSSNSISQTRLPINALIDSRILMDENNRLLILTQPTDRYNHGVLGDAIEASAITLVETSPKLRVMQTILIEAPDVIEGLSPIWADLDNDGVKDIIVTLSNDRSGARIVVYREDGMLLAETPPIGLGHRWRHQIAVAEFEAGGP

Radius of gyration: 21.15 Å; Cα contacts (8 Å, |Δi|>4): 707; chains: 1; bounding box: 62×46×55 Å

Nearest PDB structures (foldseek):
  6zx9-assembly1_A  TM=3.235E-01  e=1.308E-03  Homo sapiens
  4yhc-assembly2_B  TM=4.337E-01  e=8.405E-03  Schizosaccharomyces pombe 972h-
  6dsz-assembly1_A  TM=3.187E-01  e=4.293E-03  Homo sapiens
  4yhc-assembly1_A  TM=3.515E-01  e=9.815E-03  Schizosaccharomyces pombe 972h-
  1mz5-assembly1_A  TM=3.076E-01  e=7.540E-01  Trypanosoma rangeli